Protein 3ATS (pdb70)

Solvent-accessible surface area: 16378 Å² total; per-residue (Å²): 120,16,31,55,3,0,24,150,36,8,67,89,78,35,92,84,71,3,70,10,120,14,64,78,95,40,24,78,62,98,91,47,67,102,37,95,38,35,45,0,5,0,106,29,81,74,136,78,128,84,27,108,95,71,6,20,0,17,37,8,43,37,83,125,65,18,18,27,15,46,100,52,127,7,50,31,7,29,51,0,7,92,24,0,38,129,95,25,126,5,45,25,10,161,20,91,62,38,15,78,88,10,127,56,45,69,27,43,0,1,0,12,40,74,34,123,24,76,57,0,29,59,95,120,16,7,3,40,24,129,22,72,0,16,102,15,79,69,132,72,19,92,61,0,2,46,15,0,0,34,11,0,5,48,1,4,67,14,99,104,6,64,112,50,0,59,64,36,96,138,44,13,0,69,106,20,12,94,73,0,84,47,0,2,63,50,0,33,147,39,5,22,157,0,74,4,0,28,139,1,1,121,40,0,110,84,95,46,22,100,108,6,10,84,108,129,14,8,1,1,1,12,17,0,31,7,14,12,1,30,1,126,105,32,85,17,25,0,1,55,15,3,43,19,19,16,11,0,5,40,3,10,1,0,0,8,2,12,2,6,9,99,0,14,39,55,42,0,43,109,41,125,65,116,13,22,85,118,8,7,103,72,77,34,0,50,60,23,0,46,89,98,32,70,52,143,6,19,84,1,9,11,1,25,0,0,0,0,0,4,20,0,0,38,24,0,14,37,2,8,67,106,50,107,110,64,112,58,156,125,22,162,78,7,30,82,41,6,57,0,14,38,20,0,114,148,11,41,52,78,159,135

Structure (mmCIF, N/CA/C/O backbone):
data_3ATS
#
_entry.id   3ATS
#
_cell.length_a   56.738
_cell.length_b   62.366
_cell.length_c   103.614
_cell.angle_alpha   90.00
_cell.angle_beta   90.00
_cell.angle_gamma   90.00
#
_symmetry.space_group_name_H-M   'P 21 21 21'
#
loop_
_entity.id
_entity.type
_entity.pdbx_description
1 polymer 'Putative uncharacterized protein'
2 non-polymer 'MAGNESIUM ION'
3 non-polymer 'CALCIUM ION'
4 non-polymer GLYCEROL
5 water water
#
loop_
_atom_site.group_PDB
_atom_site.id
_atom_site.type_symbol
_atom_site.label_atom_id
_atom_site.label_alt_id
_atom_site.label_comp_id
_atom_site.label_asym_id
_atom_site.label_entity_id
_atom_site.label_seq_id
_atom_site.pdbx_PDB_ins_code
_atom_site.Cartn_x
_atom_site.Cartn_y
_atom_site.Cartn_z
_atom_site.occupancy
_atom_site.B_iso_or_equiv
_atom_site.auth_seq_id
_atom_site.auth_comp_id
_atom_site.auth_asym_id
_atom_site.auth_atom_id
_atom_site.pdbx_PDB_model_num
ATOM 1 N N . THR A 1 1 ? -12.557 31.504 83.491 1.00 33.42 22 THR A N 1
ATOM 2 C CA . THR A 1 1 ? -12.733 30.025 83.476 1.00 31.65 22 THR A CA 1
ATOM 3 C C . THR A 1 1 ? -11.455 29.164 83.351 1.00 28.89 22 THR A C 1
ATOM 4 O O . THR A 1 1 ? -11.433 28.140 84.014 1.00 28.19 22 THR A O 1
ATOM 8 N N . LEU A 1 2 ? -10.413 29.573 82.583 1.00 25.47 23 LEU A N 1
ATOM 9 C CA . LEU A 1 2 ? -9.097 28.886 82.645 1.00 22.55 23 LEU A CA 1
ATOM 10 C C . LEU A 1 2 ? -8.567 28.798 84.101 1.00 20.90 23 LEU A C 1
ATOM 11 O O . LEU A 1 2 ? -8.172 27.737 84.541 1.00 20.52 23 LEU A O 1
ATOM 16 N N . PRO A 1 3 ? -8.560 29.911 84.848 1.00 20.47 24 PRO A N 1
ATOM 17 C CA . PRO A 1 3 ? -8.044 29.772 86.239 1.00 19.26 24 PRO A CA 1
ATOM 18 C C . PRO A 1 3 ? -8.939 28.816 87.068 1.00 20.46 24 PRO A C 1
ATOM 19 O O . PRO A 1 3 ? -8.409 28.022 87.880 1.00 18.15 24 PRO A O 1
ATOM 23 N N . ALA A 1 4 ? -10.260 28.879 86.844 1.00 19.22 25 ALA A N 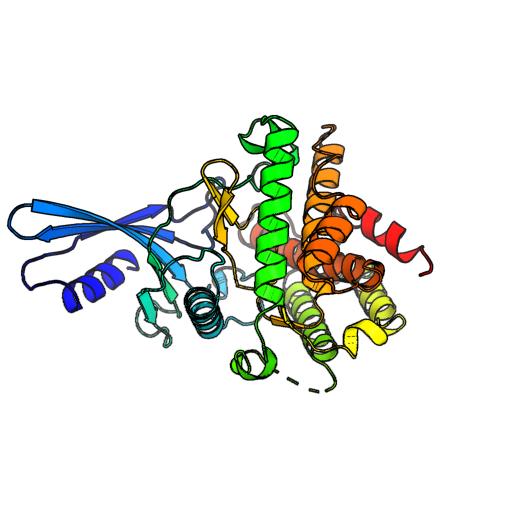1
ATOM 24 C CA . ALA A 1 4 ? -11.214 27.955 87.524 1.00 20.81 25 ALA A CA 1
ATOM 25 C C . ALA A 1 4 ? -10.865 26.489 87.241 1.00 20.78 25 ALA A C 1
ATOM 26 O O . ALA A 1 4 ? -10.716 25.648 88.149 1.00 21.19 25 ALA A O 1
ATOM 28 N N . VAL A 1 5 ? -10.639 26.204 85.959 1.00 21.27 26 VAL A N 1
ATOM 29 C CA . VAL A 1 5 ? -10.332 24.865 85.512 1.00 18.34 26 VAL A CA 1
ATOM 30 C C . VAL A 1 5 ? -8.964 24.412 86.067 1.00 17.73 26 VAL A C 1
ATOM 31 O O . VAL A 1 5 ? -8.840 23.295 86.514 1.00 15.01 26 VAL A O 1
ATOM 35 N N . ILE A 1 6 ? -7.954 25.272 86.133 1.00 15.85 27 ILE A N 1
ATOM 36 C CA . ILE A 1 6 ? -6.672 24.808 86.649 1.00 16.02 27 ILE A CA 1
ATOM 37 C C . ILE A 1 6 ? -6.750 24.603 88.167 1.00 16.26 27 ILE A C 1
ATOM 38 O O . ILE A 1 6 ? -6.107 23.736 88.709 1.00 16.06 27 ILE A O 1
ATOM 43 N N . SER A 1 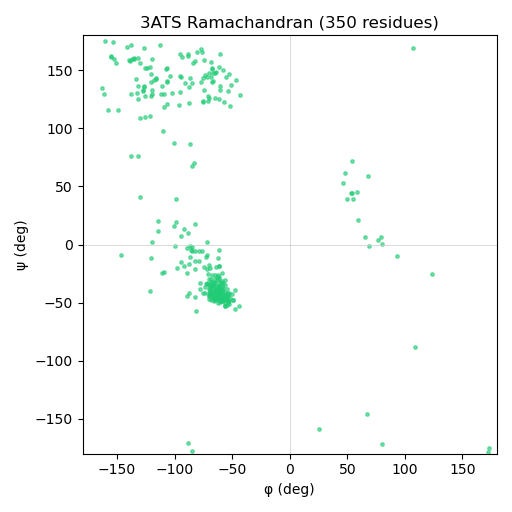7 ? -7.544 25.438 88.837 1.00 15.72 28 SER A N 1
ATOM 44 C CA . SER A 1 7 ? -7.746 25.335 90.274 1.00 16.76 28 SER A CA 1
ATOM 45 C C . SER A 1 7 ? -8.358 23.954 90.574 1.00 17.14 28 SER A C 1
ATOM 46 O O . SER A 1 7 ? -7.946 23.299 91.514 1.00 17.65 28 SER A O 1
ATOM 49 N N . ARG A 1 8 ? -9.282 23.508 89.709 1.00 18.17 29 ARG A N 1
ATOM 50 C CA . ARG A 1 8 ? -10.000 22.232 89.941 1.00 19.97 29 ARG A CA 1
ATOM 51 C C . ARG A 1 8 ? -9.029 21.116 89.749 1.00 19.23 29 ARG A C 1
ATOM 52 O O . ARG A 1 8 ? -8.961 20.201 90.580 1.00 21.09 29 ARG A O 1
ATOM 60 N N . TRP A 1 9 ? -8.201 21.207 88.700 1.00 18.49 30 TRP A N 1
ATOM 61 C CA . TRP A 1 9 ? -7.250 20.140 88.433 1.00 17.17 30 TRP A CA 1
ATOM 62 C C . TRP A 1 9 ? -6.239 20.080 89.594 1.00 16.46 30 TRP A C 1
ATOM 63 O O . TRP A 1 9 ? -5.888 18.969 90.099 1.00 17.06 30 TRP A O 1
ATOM 74 N N . LEU A 1 10 ? -5.766 21.254 90.040 1.00 15.47 31 LEU A N 1
ATOM 75 C CA . LEU A 1 10 ? -4.942 21.314 91.248 1.00 16.16 31 LEU A CA 1
ATOM 76 C C . LEU A 1 10 ? -5.665 20.639 92.471 1.00 16.07 31 LEU A C 1
ATOM 77 O O . LEU A 1 10 ? -5.033 19.914 93.220 1.00 16.15 31 LEU A O 1
ATOM 82 N N . SER A 1 11 ? -6.958 20.905 92.658 1.00 17.18 32 SER A N 1
ATOM 83 C CA . SER A 1 11 ? -7.701 20.295 93.780 1.00 18.99 32 SER A CA 1
ATOM 84 C C . SER A 1 11 ? -7.617 18.753 93.671 1.00 19.94 32 SER A C 1
ATOM 85 O O . SER A 1 11 ? -7.539 18.087 94.683 1.00 20.87 32 SER A O 1
ATOM 88 N N . SER A 1 12 ? -7.571 18.212 92.452 1.00 20.18 33 SER A N 1
ATOM 89 C CA . SER A 1 12 ? -7.472 16.739 92.254 1.00 20.35 33 SER A CA 1
ATOM 90 C C . SER A 1 12 ? -6.046 16.153 92.449 1.00 20.68 33 SER A C 1
ATOM 91 O O . SER A 1 12 ? -5.868 14.916 92.569 1.00 21.84 33 SER A O 1
ATOM 94 N N . VAL A 1 13 ? -5.022 17.004 92.485 1.00 18.76 34 VAL A N 1
ATOM 95 C CA . VAL A 1 13 ? -3.656 16.494 92.649 1.00 20.76 34 VAL A CA 1
ATOM 96 C C . VAL A 1 13 ? -2.970 16.806 93.965 1.00 19.75 34 VAL A C 1
ATOM 97 O O . VAL A 1 13 ? -2.007 16.117 94.356 1.00 20.77 34 VAL A O 1
ATOM 101 N N . LEU A 1 14 ? -3.396 17.877 94.632 1.00 19.80 35 LEU A N 1
ATOM 102 C CA . LEU A 1 14 ? -2.744 18.293 95.852 1.00 18.67 35 LEU A CA 1
ATOM 103 C C . LEU A 1 14 ? -3.541 17.680 96.989 1.00 20.36 35 LEU A C 1
ATOM 104 O O . LEU A 1 14 ? -4.702 17.323 96.808 1.00 21.10 35 LEU A O 1
ATOM 109 N N . PRO A 1 15 ? -2.962 17.641 98.166 1.00 21.62 36 PRO A N 1
ATOM 110 C CA . PRO A 1 15 ? -3.628 17.174 99.391 1.00 22.26 36 PRO A CA 1
ATOM 111 C C . PRO A 1 15 ? -4.949 17.852 99.670 1.00 23.52 36 PRO A C 1
ATOM 112 O O . PRO A 1 15 ? -5.112 19.065 99.360 1.00 24.25 36 PRO A O 1
ATOM 116 N N . GLY A 1 16 ? -5.889 17.105 100.261 1.00 23.21 37 GLY A N 1
ATOM 117 C CA . GLY A 1 16 ? -7.190 17.688 100.599 1.00 24.56 37 GLY A CA 1
ATOM 118 C C . GLY A 1 16 ? -6.928 18.839 101.567 1.00 25.92 37 GLY A C 1
ATOM 119 O O . GLY A 1 16 ? -6.091 18.717 102.469 1.00 27.25 37 GLY A O 1
ATOM 120 N N . GLY A 1 17 ? -7.583 19.970 101.374 1.00 26.28 38 GLY A N 1
ATOM 121 C CA . GLY A 1 17 ? -7.300 21.095 102.294 1.00 26.06 38 GLY A CA 1
ATOM 122 C C . GLY A 1 17 ? -6.235 22.055 101.807 1.00 26.08 38 GLY A C 1
ATOM 123 O O . GLY A 1 17 ? -6.045 23.118 102.404 1.00 26.46 38 GLY A O 1
ATOM 124 N N . ALA A 1 18 ? -5.536 21.698 100.729 1.00 23.26 39 ALA A N 1
ATOM 125 C CA . ALA A 1 18 ? -4.592 22.657 100.105 1.00 22.19 39 ALA A CA 1
ATOM 126 C C . ALA A 1 18 ? -5.302 23.947 99.625 1.00 21.70 39 ALA A C 1
ATOM 127 O O . ALA A 1 18 ? -4.728 25.062 99.708 1.00 20.03 39 ALA A O 1
ATOM 129 N N . ALA A 1 19 ? -6.557 23.789 99.189 1.00 20.88 40 ALA A N 1
ATOM 130 C CA . ALA A 1 19 ? -7.444 24.889 98.751 1.00 21.19 40 ALA A CA 1
ATOM 131 C C . ALA A 1 19 ? -6.763 25.853 97.771 1.00 20.09 40 ALA A C 1
ATOM 132 O O . ALA A 1 19 ? -6.616 27.051 98.054 1.00 19.50 40 ALA A O 1
ATOM 134 N N . PRO A 1 20 ? -6.349 25.337 96.614 1.00 19.21 41 PRO A N 1
ATOM 135 C CA . PRO A 1 20 ? -5.572 26.176 95.686 1.00 18.93 41 PRO A CA 1
ATOM 136 C C . PRO A 1 20 ? -6.376 27.379 95.150 1.00 19.36 41 PRO A C 1
ATOM 137 O O . PRO A 1 20 ? -7.601 27.297 95.011 1.00 22.21 41 PRO A O 1
ATOM 141 N N . GLU A 1 21 ? -5.703 28.487 94.875 1.00 17.86 42 GLU A N 1
ATOM 142 C CA . GLU A 1 21 ? -6.360 29.639 94.247 1.00 19.29 42 GLU A CA 1
ATOM 143 C C . GLU A 1 21 ? -5.534 30.015 93.038 1.00 18.30 42 GLU A C 1
ATOM 144 O O . GLU A 1 21 ? -4.330 30.105 93.139 1.00 18.34 42 GLU A O 1
ATOM 150 N N . VAL A 1 22 ? -6.171 30.234 91.886 1.00 15.98 43 VAL A N 1
ATOM 151 C CA . VAL A 1 22 ? -5.410 30.455 90.694 1.00 16.63 43 VAL A CA 1
ATOM 152 C C . VAL A 1 22 ? -5.893 31.743 90.092 1.00 15.82 43 VAL A C 1
ATOM 153 O O . VAL A 1 22 ? -7.147 32.011 90.013 1.00 16.35 43 VAL A O 1
ATOM 157 N N . THR A 1 23 ? -4.910 32.521 89.686 1.00 15.74 44 THR A N 1
ATOM 158 C CA . THR A 1 23 ? -5.156 33.809 89.023 1.00 17.50 44 THR A CA 1
ATOM 159 C C . THR A 1 23 ? -4.312 33.962 87.735 1.00 18.84 44 THR A C 1
ATOM 160 O O . THR A 1 23 ? -3.237 33.346 87.582 1.00 18.20 44 THR A O 1
ATOM 164 N N . VAL A 1 24 ? -4.731 34.877 86.859 1.00 19.74 45 VAL A N 1
ATOM 165 C CA . VAL A 1 24 ? -3.958 35.156 85.628 1.00 20.94 45 VAL A CA 1
ATOM 166 C C . VAL A 1 24 ? -2.903 36.199 85.882 1.00 22.27 45 VAL A C 1
ATOM 167 O O . VAL A 1 24 ? -3.226 37.308 86.337 1.00 23.89 45 VAL A O 1
ATOM 171 N N . GLU A 1 25 ? -1.649 35.846 85.628 1.00 22.47 46 GLU A N 1
ATOM 172 C CA . GLU A 1 25 ? -0.519 36.785 85.755 1.00 25.33 46 GLU A CA 1
ATOM 173 C C . GLU A 1 25 ? -0.360 37.526 84.418 1.00 25.17 46 GLU A C 1
ATOM 174 O O . GLU A 1 25 ? -0.135 38.745 84.379 1.00 25.71 46 GLU A O 1
ATOM 180 N N . SER A 1 26 ? -0.495 36.800 83.308 1.00 24.59 47 SER A N 1
ATOM 181 C CA . SER A 1 26 ? -0.369 37.452 81.997 1.00 25.05 47 SER A CA 1
ATOM 182 C C . SER A 1 26 ? -1.061 36.670 80.884 1.00 24.71 47 SER A C 1
ATOM 183 O O . SER A 1 26 ? -0.602 35.559 80.519 1.00 22.21 47 SER A O 1
ATOM 186 N N . GLY A 1 27 ? -2.095 37.294 80.303 1.00 22.18 48 GLY A N 1
ATOM 187 C CA . GLY A 1 27 ? -2.881 36.664 79.249 1.00 23.28 48 GLY A CA 1
ATOM 188 C C . GLY A 1 27 ? -2.863 37.416 77.907 1.00 24.08 48 GLY A C 1
ATOM 189 O O . GLY A 1 27 ? -3.525 36.983 76.954 1.00 23.76 48 GLY A O 1
ATOM 190 N N . VAL A 1 28 ? -2.112 38.524 77.834 1.00 25.55 49 VAL A N 1
ATOM 191 C CA . VAL A 1 28 ? -1.986 39.305 76.581 1.00 24.57 49 VAL A CA 1
ATOM 192 C C . VAL A 1 28 ? -0.549 39.710 76.372 1.00 24.31 49 VAL A C 1
ATOM 193 O O . VAL A 1 28 ? 0.266 39.750 77.332 1.00 23.92 49 VAL A O 1
ATOM 197 N N . ASP A 1 29 ? -0.224 40.039 75.115 1.00 23.04 50 ASP A N 1
ATOM 198 C CA . ASP A 1 29 ? 1.114 40.524 74.801 1.00 22.53 50 ASP A CA 1
ATOM 199 C C . ASP A 1 29 ? 1.132 42.052 75.074 1.00 22.65 50 ASP A C 1
ATOM 200 O O . ASP A 1 29 ? 0.096 42.614 75.496 1.00 21.63 50 ASP A O 1
ATOM 205 N N . SER A 1 30 ? 2.260 42.705 74.805 1.00 20.43 51 SER A N 1
ATOM 206 C CA . SER A 1 30 ? 2.436 44.125 75.175 1.00 22.63 51 SER A CA 1
ATOM 207 C C . SER A 1 30 ? 1.614 45.056 74.315 1.00 22.39 51 SER A C 1
ATOM 208 O O . SER A 1 30 ? 1.634 46.293 74.508 1.00 20.34 51 SER A O 1
ATOM 211 N N . THR A 1 31 ? 0.838 44.492 73.402 1.00 22.24 52 THR A N 1
ATOM 212 C CA . THR A 1 31 ? -0.028 45.331 72.585 1.00 22.96 52 THR A CA 1
ATOM 213 C C . THR A 1 31 ? -1.472 45.018 72.915 1.00 23.46 52 THR A C 1
ATOM 214 O O . THR A 1 31 ? -2.412 45.466 72.225 1.00 24.47 52 THR A O 1
ATOM 218 N N . GLY A 1 32 ? -1.690 44.260 73.997 1.00 22.56 53 GLY A N 1
ATOM 219 C CA . GLY A 1 32 ? -3.063 43.973 74.453 1.00 23.61 53 GLY A CA 1
ATOM 220 C C . GLY A 1 32 ? -3.807 42.892 73.687 1.00 24.40 53 GLY A C 1
ATOM 221 O O . GLY A 1 32 ? -5.025 42.674 73.881 1.00 24.94 53 GLY A O 1
ATOM 222 N N . MET A 1 33 ? -3.112 42.227 72.770 1.00 24.08 54 MET A N 1
ATOM 223 C CA . MET A 1 33 ? -3.739 41.110 72.022 1.00 25.19 54 MET A CA 1
ATOM 224 C C . MET A 1 33 ? -3.557 39.804 72.842 1.00 25.24 54 MET A C 1
ATOM 225 O O . MET A 1 33 ? -2.517 39.597 73.480 1.00 22.12 54 MET A O 1
ATOM 230 N N . SER A 1 34 ? -4.563 38.938 72.825 1.00 26.86 55 SER A N 1
ATOM 231 C CA . SER A 1 34 ? -4.436 37.567 73.422 1.00 28.98 55 SER A CA 1
ATOM 232 C C . SER A 1 34 ? -3.109 36.921 73.054 1.00 29.41 55 SER A C 1
ATOM 233 O O . SER A 1 34 ? -2.780 36.898 71.859 1.00 30.36 55 SER A O 1
ATOM 236 N N . SER A 1 35 ? -2.341 36.413 74.041 1.00 30.23 56 SER A N 1
ATOM 237 C CA . SER A 1 35 ? -1.027 35.766 73.764 1.00 29.88 56 SER A CA 1
ATOM 238 C C . SER A 1 35 ? -1.094 34.256 73.472 1.00 29.50 56 SER A C 1
ATOM 239 O O . SER A 1 35 ? -2.103 33.603 73.739 1.00 27.95 56 SER A O 1
ATOM 242 N N . GLU A 1 36 ? -0.012 33.731 72.896 1.00 28.37 57 GLU A N 1
ATOM 243 C CA . GLU A 1 36 ? 0.068 32.294 72.569 1.00 29.15 57 GLU A CA 1
ATOM 244 C C . GLU A 1 36 ? -0.132 31.442 73.857 1.00 27.43 57 GLU A C 1
ATOM 245 O O . GLU A 1 36 ? -0.957 30.494 73.919 1.00 29.26 57 GLU A O 1
ATOM 251 N N . THR A 1 37 ? 0.580 31.841 74.906 1.00 25.26 58 THR A N 1
ATOM 252 C CA . THR A 1 37 ? 0.468 31.176 76.181 1.00 21.47 58 THR A CA 1
ATOM 253 C C . THR A 1 37 ? -0.016 32.161 77.268 1.00 20.69 58 THR A C 1
ATOM 254 O O . THR A 1 37 ? 0.109 33.403 77.082 1.00 18.10 58 THR A O 1
ATOM 258 N N . ILE A 1 38 ? -0.559 31.609 78.361 1.00 15.33 59 ILE A N 1
ATOM 259 C CA . ILE A 1 38 ? -1.084 32.398 79.462 1.00 16.33 59 ILE A CA 1
ATOM 260 C C . ILE A 1 38 ? -0.278 31.995 80.691 1.00 15.47 59 ILE A C 1
ATOM 261 O O . ILE A 1 38 ? -0.131 30.786 80.959 1.00 14.57 59 ILE A O 1
ATOM 266 N N . ILE A 1 39 ? 0.248 32.973 81.421 1.00 14.04 60 ILE A N 1
ATOM 267 C CA . ILE A 1 39 ? 0.990 32.655 82.666 1.00 15.07 60 ILE A CA 1
ATOM 268 C C . ILE A 1 39 ? -0.007 32.786 83.828 1.00 15.22 60 ILE A C 1
ATOM 269 O O . ILE A 1 39 ? -0.792 33.768 83.901 1.00 13.63 60 ILE A O 1
ATOM 274 N N . LEU A 1 40 ? -0.038 31.768 84.694 1.00 13.11 61 LEU A N 1
ATOM 275 C CA . LEU A 1 40 ? -0.999 31.784 85.805 1.00 15.06 61 LEU A CA 1
ATOM 276 C C . LEU A 1 40 ? -0.186 31.600 87.076 1.00 14.76 61 LEU A C 1
ATOM 277 O O . LEU A 1 40 ? 0.853 31.008 87.055 1.00 15.12 61 LEU A O 1
ATOM 282 N N . THR A 1 41 ? -0.716 32.148 88.155 1.00 16.08 62 THR A N 1
ATOM 283 C CA . THR A 1 41 ? -0.138 31.908 89.479 1.00 16.63 62 THR A CA 1
ATOM 284 C C . THR A 1 41 ? -1.091 31.087 90.282 1.00 15.23 62 THR A C 1
ATOM 285 O O . THR A 1 41 ? -2.253 31.427 90.373 1.00 16.74 62 THR A O 1
ATOM 289 N N . ALA A 1 42 ? -0.564 30.008 90.866 1.00 15.01 63 ALA A N 1
ATOM 290 C CA . ALA A 1 42 ? -1.282 29.088 91.761 1.00 15.57 63 ALA A CA 1
ATOM 291 C C . ALA A 1 42 ? -0.783 29.252 93.179 1.00 14.17 63 ALA A C 1
ATOM 292 O O . ALA A 1 42 ? 0.443 29.218 93.409 1.00 15.85 63 ALA A O 1
ATOM 294 N N . ARG A 1 43 ? -1.702 29.423 94.120 1.00 14.20 64 ARG A N 1
ATOM 295 C CA . ARG A 1 43 ? -1.322 29.538 95.526 1.00 16.45 64 ARG A CA 1
ATOM 296 C C . ARG A 1 43 ? -2.115 28.523 96.329 1.00 14.80 64 ARG A C 1
ATOM 297 O O . ARG A 1 43 ? -3.330 28.449 96.179 1.00 15.87 64 ARG A O 1
ATOM 305 N N . TRP A 1 44 ? -1.461 27.831 97.253 1.00 16.04 65 TRP A N 1
ATOM 306 C CA . TRP A 1 44 ? -2.205 26.910 98.143 1.00 15.09 65 TRP A CA 1
ATOM 307 C C . TRP A 1 44 ? -1.456 26.752 99.460 1.00 15.54 65 TRP A C 1
ATOM 308 O O . TRP A 1 44 ? -0.336 27.289 99.635 1.00 15.12 65 TRP A O 1
ATOM 319 N N . GLN A 1 45 ? -2.082 26.045 100.406 1.00 15.93 66 GLN A N 1
ATOM 320 C CA . GLN A 1 45 ? -1.473 25.792 101.721 1.00 17.46 66 GLN A CA 1
ATOM 321 C C . GLN A 1 45 ? -0.939 24.378 101.860 1.00 19.05 66 GLN A C 1
ATOM 322 O O . GLN A 1 45 ? -1.527 23.399 101.348 1.00 17.71 66 GLN A O 1
ATOM 328 N N . GLN A 1 46 ? 0.171 24.260 102.579 1.00 18.24 67 GLN A N 1
ATOM 329 C CA . GLN A 1 46 ? 0.767 22.969 102.829 1.00 20.88 67 GLN A CA 1
ATOM 330 C C . GLN A 1 46 ? 1.459 23.044 104.179 1.00 21.76 67 GLN A C 1
ATOM 331 O O . GLN A 1 46 ? 2.378 23.844 104.354 1.00 21.90 67 GLN A O 1
ATOM 337 N N . ASP A 1 47 ? 0.976 22.254 105.147 1.00 22.49 68 ASP A N 1
ATOM 338 C CA . ASP A 1 47 ? 1.575 22.232 106.481 1.00 23.32 68 ASP A CA 1
ATOM 339 C C . ASP A 1 47 ? 1.676 23.635 107.095 1.00 22.52 68 ASP A C 1
ATOM 340 O O . ASP A 1 47 ? 2.757 24.002 107.587 1.00 23.66 68 ASP A O 1
ATOM 345 N N . GLY A 1 48 ? 0.598 24.413 106.971 1.00 21.10 69 GLY A N 1
ATOM 346 C CA . GLY A 1 48 ? 0.467 25.737 107.557 1.00 19.34 69 GLY A CA 1
ATOM 347 C C . GLY A 1 48 ? 1.147 26.844 106.788 1.00 17.80 69 GLY A C 1
ATOM 348 O O . GLY A 1 48 ? 1.098 27.972 107.182 1.00 16.85 69 GLY A O 1
ATOM 349 N N . ARG A 1 49 ? 1.772 26.511 105.662 1.00 17.17 70 ARG A N 1
ATOM 350 C CA . ARG A 1 49 ? 2.563 27.522 104.927 1.00 15.96 70 ARG A CA 1
ATOM 351 C C . ARG A 1 49 ? 2.022 27.721 103.499 1.00 16.98 70 ARG A C 1
ATOM 352 O O . ARG A 1 49 ? 1.500 26.781 102.875 1.00 15.60 70 ARG A O 1
ATOM 360 N N . SER A 1 50 ? 2.127 28.948 103.018 1.00 17.20 71 SER A N 1
ATOM 361 C CA . SER A 1 50 ? 1.783 29.253 101.624 1.00 18.49 71 SER A CA 1
ATOM 362 C C . SER A 1 50 ? 2.805 28.781 100.625 1.00 16.85 71 SER A C 1
ATOM 363 O O . SER A 1 50 ? 3.986 29.054 100.763 1.00 16.68 71 SER A O 1
ATOM 366 N N . ILE A 1 51 ? 2.317 28.129 99.572 1.00 16.21 72 ILE A N 1
ATOM 367 C CA . ILE A 1 51 ? 3.168 27.714 98.444 1.00 15.53 72 ILE A CA 1
ATOM 368 C C . ILE A 1 51 ? 2.647 28.483 97.238 1.00 16.13 72 ILE A C 1
ATOM 369 O O . ILE A 1 51 ? 1.403 28.652 97.069 1.00 15.99 72 ILE A O 1
ATOM 374 N N . GLN A 1 52 ? 3.570 28.921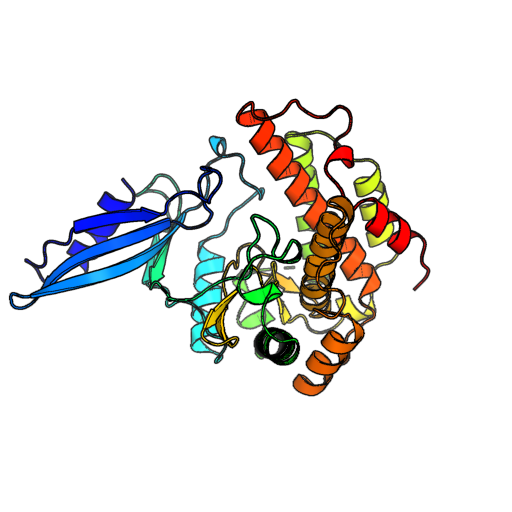 96.372 1.00 14.72 73 GLN A N 1
ATOM 375 C CA . GLN A 1 52 ? 3.097 29.665 95.208 1.00 15.84 73 GLN A CA 1
ATOM 376 C C . GLN A 1 52 ? 3.868 29.194 93.999 1.00 15.52 73 GLN A C 1
ATOM 377 O O . GLN A 1 52 ? 5.086 29.171 94.049 1.00 14.55 73 GLN A O 1
ATOM 383 N N . GLN A 1 53 ? 3.167 28.840 92.909 1.00 14.42 74 GLN A N 1
ATOM 384 C CA . GLN A 1 53 ? 3.890 28.319 91.717 1.00 14.49 74 GLN A CA 1
ATOM 385 C C . GLN A 1 53 ? 3.350 29.013 90.480 1.00 14.37 74 GLN A C 1
ATOM 386 O O . GLN A 1 53 ? 2.156 29.249 90.444 1.00 16.50 74 GLN A O 1
ATOM 392 N N . LYS A 1 54 ? 4.198 29.343 89.500 1.00 13.15 75 LYS A N 1
ATOM 393 C CA . LYS A 1 54 ? 3.644 29.832 88.257 1.00 14.87 75 LYS A CA 1
ATOM 394 C C . LYS A 1 54 ? 3.516 28.653 87.283 1.00 14.94 75 LYS A C 1
ATOM 395 O O . LYS A 1 54 ? 4.336 27.738 87.283 1.00 14.97 75 LYS A O 1
ATOM 401 N N . LEU A 1 55 ? 2.472 28.696 86.489 1.00 13.58 76 LEU A N 1
ATOM 402 C CA . LEU A 1 55 ? 2.199 27.703 85.484 1.00 15.24 76 LEU A CA 1
ATOM 403 C C . LEU A 1 55 ? 1.914 28.404 84.154 1.00 14.99 76 LEU A C 1
ATOM 404 O O . LEU A 1 55 ? 1.500 29.557 84.114 1.00 14.70 76 LEU A O 1
ATOM 409 N N . VAL A 1 56 ? 2.128 27.678 83.047 1.00 13.13 77 VAL A N 1
ATOM 410 C CA . VAL A 1 56 ? 1.884 28.320 81.739 1.00 14.10 77 VAL A CA 1
ATOM 411 C C . VAL A 1 56 ? 0.923 27.437 80.989 1.00 13.35 77 VAL A C 1
ATOM 412 O O . VAL A 1 56 ? 1.169 26.213 80.877 1.00 13.74 77 VAL A O 1
ATOM 416 N N . ALA A 1 57 ? -0.178 28.019 80.479 1.00 12.84 78 ALA A N 1
ATOM 417 C CA . ALA A 1 57 ? -1.107 27.219 79.695 1.00 13.58 78 ALA A CA 1
ATOM 418 C C . ALA A 1 57 ? -0.965 27.588 78.231 1.00 13.97 78 ALA A C 1
ATOM 419 O O . ALA A 1 57 ? -0.837 28.779 77.940 1.00 14.57 78 ALA A O 1
ATOM 421 N N . ARG A 1 58 ? -1.012 26.586 77.356 1.00 12.54 79 ARG A N 1
ATOM 422 C CA . ARG A 1 58 ? -1.183 26.846 75.926 1.00 14.57 79 ARG A CA 1
ATOM 423 C C . ARG A 1 58 ? -2.587 26.384 75.529 1.00 14.57 79 ARG A C 1
ATOM 424 O O . ARG A 1 58 ? -2.974 25.196 75.711 1.00 14.85 79 ARG A O 1
ATOM 432 N N . VAL A 1 59 ? -3.395 27.326 75.055 1.00 15.36 80 VAL A N 1
ATOM 433 C CA . VAL A 1 59 ? -4.760 26.994 74.689 1.00 17.24 80 VAL A CA 1
ATOM 434 C C . VAL A 1 59 ? -4.937 27.082 73.183 1.00 17.97 80 VAL A C 1
ATOM 435 O O . VAL A 1 59 ? -4.505 28.071 72.573 1.00 19.55 80 VAL A O 1
ATOM 439 N N . ALA A 1 60 ? -5.609 26.105 72.596 1.00 20.64 81 ALA A N 1
ATOM 440 C CA . ALA A 1 60 ? -5.892 26.170 71.150 1.00 22.39 81 ALA A CA 1
ATOM 441 C C . ALA A 1 60 ? -6.873 27.297 70.799 1.00 24.08 81 ALA A C 1
ATOM 442 O O . ALA A 1 60 ? -7.848 27.547 71.521 1.00 23.54 81 ALA A O 1
ATOM 444 N N . PRO A 1 61 ? -6.626 28.010 69.689 1.00 25.41 82 PRO A N 1
ATOM 445 C CA . PRO A 1 61 ? -7.508 29.150 69.473 1.00 28.42 82 PRO A CA 1
ATOM 446 C C . PRO A 1 61 ? -8.827 28.717 68.826 1.00 31.11 82 PRO A C 1
ATOM 447 O O . PRO A 1 61 ? -8.904 27.639 68.206 1.00 32.34 82 PRO A O 1
ATOM 451 N N . ALA A 1 62 ? -9.864 29.536 68.988 1.00 34.99 83 ALA A N 1
ATOM 452 C CA . ALA A 1 62 ? -11.128 29.298 68.285 1.00 38.26 83 ALA A CA 1
ATOM 453 C C . ALA A 1 62 ? -11.140 30.099 66.962 1.00 39.69 83 ALA A C 1
ATOM 454 O O . ALA A 1 62 ? -10.374 31.040 66.788 1.00 40.18 83 ALA A O 1
ATOM 456 N N . ALA A 1 63 ? -12.006 29.712 66.034 1.00 42.14 84 ALA A N 1
ATOM 457 C CA . ALA A 1 63 ? -12.232 30.485 64.798 1.00 42.65 84 ALA A CA 1
ATOM 458 C C . ALA A 1 63 ? -12.358 32.002 65.011 1.00 43.34 84 ALA A C 1
ATOM 459 O O . ALA A 1 63 ? -11.668 32.787 64.348 1.00 43.91 84 ALA A O 1
ATOM 461 N N . GLU A 1 64 ? -13.235 32.438 65.911 1.00 43.56 85 GLU A N 1
ATOM 462 C CA . GLU A 1 64 ? -13.432 33.889 66.090 1.00 44.06 85 GLU A CA 1
ATOM 463 C C . GLU A 1 64 ? -12.168 34.635 66.553 1.00 43.47 85 GLU A C 1
ATOM 464 O O . GLU A 1 64 ? -12.156 35.882 66.641 1.00 44.53 85 GLU A O 1
ATOM 470 N N . ASP A 1 65 ? -11.107 33.868 66.825 1.00 41.20 86 ASP A N 1
ATOM 471 C CA . ASP A 1 65 ? -9.800 34.381 67.247 1.00 39.78 86 ASP A CA 1
ATOM 472 C C . ASP A 1 65 ? -8.883 34.758 66.052 1.00 36.84 86 ASP A C 1
ATOM 473 O O . ASP A 1 65 ? -7.829 35.394 66.242 1.00 37.23 86 ASP A O 1
ATOM 478 N N . VAL A 1 66 ? -9.309 34.365 64.843 1.00 33.97 87 VAL A N 1
ATOM 479 C CA . VAL A 1 66 ? -8.504 34.416 63.602 1.00 30.73 87 VAL A CA 1
ATOM 480 C C . VAL A 1 66 ? -7.156 33.681 63.804 1.00 27.85 87 VAL A C 1
ATOM 481 O O . VAL A 1 66 ? -6.117 34.313 63.917 1.00 27.88 87 VAL A O 1
ATOM 485 N N . PRO A 1 67 ? -7.199 32.340 63.886 1.00 25.81 88 PRO A N 1
ATOM 486 C CA . PRO A 1 67 ? -6.043 31.532 64.202 1.00 24.11 88 PRO A CA 1
ATOM 487 C C . PRO A 1 67 ? -5.006 31.657 63.084 1.00 21.72 88 PRO A C 1
ATOM 488 O O . PRO A 1 67 ? -5.380 31.808 61.921 1.00 21.61 88 PRO A O 1
ATOM 492 N N . VAL A 1 68 ? -3.726 31.585 63.432 1.00 19.62 89 VAL A N 1
ATOM 493 C CA . VAL A 1 68 ? -2.717 31.558 62.400 1.00 19.62 89 VAL A CA 1
ATOM 494 C C . VAL A 1 68 ? -2.831 30.336 61.463 1.00 19.95 89 VAL A C 1
ATOM 495 O O . VAL A 1 68 ? -2.693 30.477 60.219 1.00 19.21 89 VAL A O 1
ATOM 499 N N . PHE A 1 69 ? -3.036 29.146 62.037 1.00 18.67 90 PHE A N 1
ATOM 500 C CA . PHE A 1 69 ? -2.942 27.900 61.289 1.00 20.32 90 PHE A CA 1
ATOM 501 C C . PHE A 1 69 ? -4.321 27.271 61.028 1.00 21.49 90 PHE A C 1
ATOM 502 O O . PHE A 1 69 ? -5.291 27.499 61.801 1.00 21.54 90 PHE A O 1
ATOM 510 N N . PRO A 1 70 ? -4.439 26.505 59.929 1.00 22.85 91 PRO A N 1
ATOM 511 C CA . PRO A 1 70 ? -5.732 25.876 59.580 1.00 23.67 91 PRO A CA 1
ATOM 512 C C . PRO A 1 70 ? -6.165 24.763 60.549 1.00 24.26 91 PRO A C 1
ATOM 513 O O . PRO A 1 70 ? -7.364 24.504 60.682 1.00 24.66 91 PRO A O 1
ATOM 517 N N . THR A 1 71 ? -5.201 24.077 61.158 1.00 25.25 92 THR A N 1
ATOM 518 C CA . THR A 1 71 ? -5.479 23.032 62.178 1.00 25.05 92 THR A CA 1
ATOM 519 C C . THR A 1 71 ? -4.492 23.110 63.348 1.00 24.05 92 THR A C 1
ATOM 520 O O . THR A 1 71 ? -3.386 23.660 63.215 1.00 23.99 92 THR A O 1
ATOM 524 N N . TYR A 1 72 ? -4.892 22.561 64.513 1.00 23.66 93 TYR A N 1
ATOM 525 C CA . TYR A 1 72 ? -4.046 22.542 65.712 1.00 22.27 93 TYR A CA 1
ATOM 526 C C . TYR A 1 72 ? -4.030 21.145 66.302 1.00 22.04 93 TYR A C 1
ATOM 527 O O . TYR A 1 72 ? -5.069 20.470 66.372 1.00 24.30 93 TYR A O 1
ATOM 536 N N . ARG A 1 73 ? -2.843 20.727 66.676 1.00 20.59 94 ARG A N 1
ATOM 537 C CA . ARG A 1 73 ? -2.599 19.454 67.354 1.00 19.98 94 ARG A CA 1
ATOM 538 C C . ARG A 1 73 ? -1.713 19.739 68.559 1.00 18.46 94 ARG A C 1
ATOM 539 O O . ARG A 1 73 ? -0.504 19.443 68.572 1.00 16.00 94 ARG A O 1
ATOM 547 N N . LEU A 1 74 ? -2.358 20.307 69.593 1.00 17.98 95 LEU A N 1
ATOM 548 C CA . LEU A 1 74 ? -1.702 20.586 70.841 1.00 17.79 95 LEU A CA 1
ATOM 549 C C . LEU A 1 74 ? -1.217 19.291 71.484 1.00 17.00 95 LEU A C 1
ATOM 550 O O . LEU A 1 74 ? -0.223 19.304 72.126 1.00 17.10 95 LEU A O 1
ATOM 555 N N . ASP A 1 75 ? -1.857 18.170 71.187 1.00 16.49 96 ASP A N 1
ATOM 556 C CA . ASP A 1 75 ? -1.322 16.881 71.652 1.00 17.47 96 ASP A CA 1
ATOM 557 C C . ASP A 1 75 ? 0.054 16.490 71.070 1.00 17.72 96 ASP A C 1
ATOM 558 O O . ASP A 1 75 ? 0.911 15.916 71.770 1.00 18.12 96 ASP A O 1
ATOM 563 N N . HIS A 1 76 ? 0.318 16.892 69.811 1.00 16.92 97 HIS A N 1
ATOM 564 C CA . HIS A 1 76 ? 1.622 16.660 69.243 1.00 17.11 97 HIS A CA 1
ATOM 565 C C . HIS A 1 76 ? 2.623 17.591 69.843 1.00 16.78 97 HIS A C 1
ATOM 566 O O . HIS A 1 76 ? 3.773 17.226 70.049 1.00 15.22 97 HIS A O 1
ATOM 573 N N . GLN A 1 77 ? 2.210 18.826 70.128 1.00 16.40 98 GLN A N 1
ATOM 574 C CA . GLN A 1 77 ? 3.187 19.750 70.766 1.00 15.80 98 GLN A CA 1
ATOM 575 C C . GLN A 1 77 ? 3.675 19.246 72.132 1.00 15.74 98 GLN A C 1
ATOM 576 O O . GLN A 1 77 ? 4.867 19.197 72.436 1.00 15.95 98 GLN A O 1
ATOM 582 N N . PHE A 1 78 ? 2.718 18.834 72.951 1.00 16.15 99 PHE A N 1
ATOM 583 C CA . PHE A 1 78 ? 2.916 18.312 74.278 1.00 16.31 99 PHE A CA 1
ATOM 584 C C . PHE A 1 78 ? 3.810 17.094 74.258 1.00 15.52 99 PHE A C 1
ATOM 585 O O . PHE A 1 78 ? 4.729 17.022 75.016 1.00 16.54 99 PHE A O 1
ATOM 593 N N . GLU A 1 79 ? 3.564 16.182 73.347 1.00 17.49 100 GLU A N 1
ATOM 594 C CA . GLU A 1 79 ? 4.396 14.980 73.276 1.00 18.55 100 GLU A CA 1
ATOM 595 C C . GLU A 1 79 ? 5.812 15.259 72.802 1.00 16.87 100 GLU A C 1
ATOM 596 O O . GLU A 1 79 ? 6.730 14.684 73.313 1.00 16.59 100 GLU A O 1
ATOM 602 N N . VAL A 1 80 ? 6.012 16.161 71.836 1.00 17.08 101 VAL A N 1
ATOM 603 C CA . VAL A 1 80 ? 7.379 16.492 71.461 1.00 15.66 101 VAL A CA 1
ATOM 604 C C . VAL A 1 80 ? 8.101 17.137 72.621 1.00 14.52 101 VAL A C 1
ATOM 605 O O . VAL A 1 80 ? 9.275 16.837 72.890 1.00 13.56 101 VAL A O 1
ATOM 609 N N . ILE A 1 81 ? 7.459 18.079 73.307 1.00 13.09 102 ILE A N 1
ATOM 610 C CA . ILE A 1 81 ? 8.172 18.786 74.409 1.00 13.99 102 ILE A CA 1
ATOM 611 C C . ILE A 1 81 ? 8.556 17.725 75.481 1.00 14.15 102 ILE A C 1
ATOM 612 O O . ILE A 1 81 ? 9.699 17.701 75.970 1.00 15.85 102 ILE A O 1
ATOM 617 N N . ARG A 1 82 ? 7.614 16.853 75.769 1.00 15.80 103 ARG A N 1
ATOM 618 C CA . ARG A 1 82 ? 7.914 15.755 76.726 1.00 17.81 103 ARG A CA 1
ATOM 619 C C . ARG A 1 82 ? 9.104 14.933 76.276 1.00 17.40 103 ARG A C 1
ATOM 620 O O . ARG A 1 82 ? 10.073 14.804 77.022 1.00 19.80 103 ARG A O 1
ATOM 628 N N . LEU A 1 83 ? 9.078 14.436 75.030 1.00 17.17 104 LEU A N 1
ATOM 629 C CA . LEU A 1 83 ? 10.163 13.584 74.511 1.00 16.55 104 LEU A CA 1
ATOM 630 C C . LEU A 1 83 ? 11.452 14.283 74.430 1.00 17.91 104 LEU A C 1
ATOM 631 O O . LEU A 1 83 ? 12.507 13.675 74.746 1.00 18.28 104 LEU A O 1
ATOM 636 N N . VAL A 1 84 ? 11.441 15.572 73.999 1.00 16.36 105 VAL A N 1
ATOM 637 C CA . VAL A 1 84 ? 12.727 16.305 73.988 1.00 19.31 105 VAL A CA 1
ATOM 638 C C . VAL A 1 84 ? 13.360 16.395 75.383 1.00 19.52 105 VAL A C 1
ATOM 639 O O . VAL A 1 84 ? 14.587 16.308 75.543 1.00 19.30 105 VAL A O 1
ATOM 643 N N . GLY A 1 85 ? 12.507 16.615 76.384 1.00 21.00 106 GLY A N 1
ATOM 644 C CA . GLY A 1 85 ? 12.905 16.636 77.790 1.00 23.89 106 GLY A CA 1
ATOM 645 C C . GLY A 1 85 ? 13.519 15.310 78.217 1.00 24.74 106 GLY A C 1
ATOM 646 O O . GLY A 1 85 ? 14.572 15.297 78.827 1.00 24.73 106 GLY A O 1
ATOM 647 N N . GLU A 1 86 ? 12.869 14.218 77.837 1.00 26.85 107 GLU A N 1
ATOM 648 C CA . GLU A 1 86 ? 13.323 12.846 78.174 1.00 27.99 107 GLU A CA 1
ATOM 649 C C . GLU A 1 86 ? 14.625 12.460 77.483 1.00 28.85 107 GLU A C 1
ATOM 650 O O . GLU A 1 86 ? 15.535 11.932 78.136 1.00 27.88 107 GLU A O 1
ATOM 656 N N . LEU A 1 87 ? 14.721 12.739 76.171 1.00 26.98 108 LEU A N 1
ATOM 657 C CA . LEU A 1 87 ? 15.776 12.13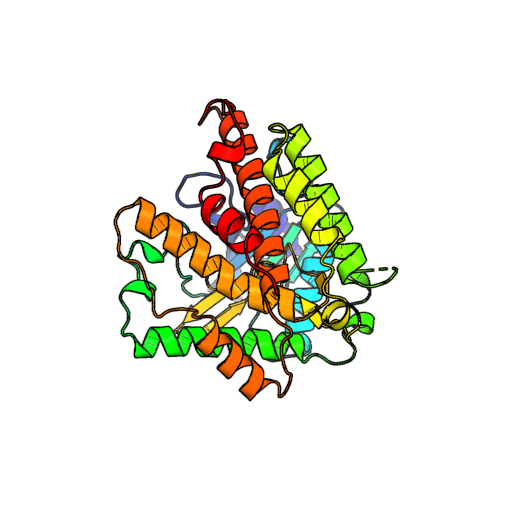8 75.345 1.00 26.79 108 LEU A CA 1
ATOM 658 C C . LEU A 1 87 ? 17.014 12.972 75.191 1.00 25.35 108 LEU A C 1
ATOM 659 O O . LEU A 1 87 ? 18.054 12.481 74.728 1.00 26.02 108 LEU A O 1
ATOM 664 N N . THR A 1 88 ? 16.929 14.257 75.530 1.00 24.57 109 THR A N 1
ATOM 665 C CA . THR A 1 88 ? 18.069 15.159 75.317 1.00 23.38 109 THR A CA 1
ATOM 666 C C . THR A 1 88 ? 18.227 16.060 76.499 1.00 22.96 109 THR A C 1
ATOM 667 O O . THR A 1 88 ? 17.345 16.106 77.362 1.00 22.84 109 THR A O 1
ATOM 671 N N . ASP A 1 89 ? 19.309 16.798 76.505 1.00 23.38 110 ASP A N 1
ATOM 672 C CA . ASP A 1 89 ? 19.540 17.865 77.420 1.00 24.74 110 ASP A CA 1
ATOM 673 C C . ASP A 1 89 ? 19.232 19.272 76.845 1.00 23.15 110 ASP A C 1
ATOM 674 O O . ASP A 1 89 ? 19.679 20.225 77.348 1.00 22.84 110 ASP A O 1
ATOM 679 N N . VAL A 1 90 ? 18.456 19.355 75.792 1.00 21.06 111 VAL A N 1
ATOM 680 C CA . VAL A 1 90 ? 17.888 20.666 75.367 1.00 19.15 111 VAL A CA 1
ATOM 681 C C . VAL A 1 90 ? 16.828 21.045 76.420 1.00 19.36 111 VAL A C 1
ATOM 682 O O . VAL A 1 90 ? 15.892 20.257 76.622 1.00 18.97 111 VAL A O 1
ATOM 686 N N . PRO A 1 91 ? 16.980 22.228 77.047 1.00 20.66 112 PRO A N 1
ATOM 687 C CA . PRO A 1 91 ? 16.061 22.674 78.134 1.00 19.98 112 PRO A CA 1
ATOM 688 C C . PRO A 1 91 ? 14.725 23.014 77.534 1.00 20.32 112 PRO A C 1
ATOM 689 O O . PRO A 1 91 ? 14.653 23.800 76.552 1.00 18.79 112 PRO A O 1
ATOM 693 N N . VAL A 1 92 ? 13.695 22.406 78.113 1.00 18.37 113 VAL A N 1
ATOM 694 C CA . VAL A 1 92 ? 12.294 22.648 77.749 1.00 18.93 113 VAL A CA 1
ATOM 695 C C . VAL A 1 92 ? 11.478 22.691 79.036 1.00 18.72 113 VAL A C 1
ATOM 696 O O . VAL A 1 92 ? 11.920 22.167 80.069 1.00 19.39 113 VAL A O 1
ATOM 700 N N . PRO A 1 93 ? 10.290 23.307 78.995 1.00 18.46 114 PRO A N 1
ATOM 701 C CA . PRO A 1 93 ? 9.446 23.323 80.177 1.00 20.15 114 PRO A CA 1
ATOM 702 C C . PRO A 1 93 ? 8.958 21.929 80.516 1.00 19.27 114 PRO A C 1
ATOM 703 O O . PRO A 1 93 ? 8.717 21.106 79.608 1.00 17.52 114 PRO A O 1
ATOM 707 N N . ARG A 1 94 ? 8.792 21.674 81.806 1.00 18.97 115 ARG A N 1
ATOM 708 C CA . ARG A 1 94 ? 8.207 20.419 82.188 1.00 18.33 115 ARG A CA 1
ATOM 709 C C . ARG A 1 94 ? 6.728 20.446 81.926 1.00 17.60 115 ARG A C 1
ATOM 710 O O . ARG A 1 94 ? 6.034 21.322 82.449 1.00 18.00 115 ARG A O 1
ATOM 718 N N . VAL A 1 95 ? 6.257 19.514 81.124 1.00 16.31 116 VAL A N 1
ATOM 719 C CA . VAL A 1 95 ? 4.819 19.367 80.876 1.00 16.61 116 VAL A CA 1
ATOM 720 C C . VAL A 1 95 ? 4.106 18.799 82.121 1.00 16.46 116 VAL A C 1
ATOM 721 O O . VAL A 1 95 ? 4.654 17.934 82.814 1.00 16.31 116 VAL A O 1
ATOM 725 N N . ARG A 1 96 ? 2.891 19.266 82.345 1.00 16.68 117 ARG A N 1
ATOM 726 C CA . ARG A 1 96 ? 2.077 18.812 83.481 1.00 17.24 117 ARG A CA 1
ATOM 727 C C . ARG A 1 96 ? 0.735 18.196 83.152 1.00 17.39 117 ARG A C 1
ATOM 728 O O . ARG A 1 96 ? 0.335 17.276 83.848 1.00 18.00 117 ARG A O 1
ATOM 736 N N . TRP A 1 97 ? -0.030 18.702 82.195 1.00 15.80 118 TRP A N 1
ATOM 737 C CA . TRP A 1 97 ? -1.338 18.146 81.969 1.00 16.73 118 TRP A CA 1
ATOM 738 C C . TRP A 1 97 ? -1.797 18.580 80.620 1.00 17.58 118 TRP A C 1
ATOM 739 O O . TRP A 1 97 ? -1.588 19.742 80.245 1.00 17.46 118 TRP A O 1
ATOM 750 N N . ILE A 1 98 ? -2.344 17.649 79.854 1.00 16.63 119 ILE A N 1
ATOM 751 C CA . ILE A 1 98 ? -2.988 17.988 78.581 1.00 17.44 119 ILE A CA 1
ATOM 752 C C . ILE A 1 98 ? -4.449 17.570 78.649 1.00 17.69 119 ILE A C 1
ATOM 753 O O . ILE A 1 98 ? -4.734 16.464 79.109 1.00 16.04 119 ILE A O 1
ATOM 758 N N . GLU A 1 99 ? -5.337 18.470 78.232 1.00 17.16 120 GLU A N 1
ATOM 759 C CA . GLU A 1 99 ? -6.796 18.260 78.118 1.00 19.29 120 GLU A CA 1
ATOM 760 C C . GLU A 1 99 ? -7.120 18.227 76.626 1.00 20.17 120 GLU A C 1
ATOM 761 O O . GLU A 1 99 ? -7.202 19.270 75.963 1.00 19.38 120 GLU A O 1
ATOM 767 N N . THR A 1 100 ? -7.225 17.011 76.072 1.00 23.67 121 THR A N 1
ATOM 768 C CA . THR A 1 100 ? -7.276 16.844 74.617 1.00 26.29 121 THR A CA 1
ATOM 769 C C . THR A 1 100 ? -8.628 17.066 74.057 1.00 27.23 121 THR A C 1
ATOM 770 O O . THR A 1 100 ? -8.750 17.320 72.853 1.00 29.16 121 THR A O 1
ATOM 774 N N . THR A 1 101 ? -9.641 16.942 74.908 1.00 28.12 122 THR A N 1
ATOM 775 C CA . THR A 1 101 ? -11.027 16.845 74.422 1.00 28.19 122 THR A CA 1
ATOM 776 C C . THR A 1 101 ? -11.613 18.171 74.016 1.00 28.45 122 THR A C 1
ATOM 777 O O . THR A 1 101 ? -12.405 18.232 73.082 1.00 29.07 122 THR A O 1
ATOM 781 N N . GLY A 1 102 ? -11.212 19.237 74.700 1.00 27.33 123 GLY A N 1
ATOM 782 C CA . GLY A 1 102 ? -11.891 20.521 74.597 1.00 27.94 123 GLY A CA 1
ATOM 783 C C . GLY A 1 102 ? -13.205 20.573 75.372 1.00 27.06 123 GLY A C 1
ATOM 784 O O . GLY A 1 102 ? -13.898 21.587 75.387 1.00 26.88 123 GLY A O 1
ATOM 785 N N . ASP A 1 103 ? -13.532 19.517 76.089 1.00 27.63 124 ASP A N 1
ATOM 786 C CA . ASP A 1 103 ? -14.789 19.494 76.839 1.00 28.58 124 ASP A CA 1
ATOM 787 C C . ASP A 1 103 ? -14.760 20.413 78.068 1.00 28.00 124 ASP A C 1
ATOM 788 O O . ASP A 1 103 ? -15.790 20.811 78.579 1.00 26.88 124 ASP A O 1
ATOM 793 N N . VAL A 1 104 ? -13.566 20.747 78.546 1.00 27.13 125 VAL A N 1
ATOM 794 C CA . VAL A 1 104 ? -13.456 21.513 79.783 1.00 26.88 125 VAL A CA 1
ATOM 795 C C . VAL A 1 104 ? -13.476 23.010 79.541 1.00 28.00 125 VAL A C 1
ATOM 796 O O . VAL A 1 104 ? -14.170 23.735 80.253 1.00 28.30 125 VAL A O 1
ATOM 800 N N . LEU A 1 105 ? -12.732 23.474 78.548 1.00 27.88 126 LEU A N 1
ATOM 801 C CA . LEU A 1 105 ? -12.562 24.905 78.394 1.00 29.04 126 LEU A CA 1
ATOM 802 C C . LEU A 1 105 ? -13.304 25.408 77.191 1.00 29.07 126 LEU A C 1
ATOM 803 O O . LEU A 1 105 ? -13.622 26.609 77.113 1.00 31.38 126 LEU A O 1
ATOM 808 N N . GLY A 1 106 ? -13.558 24.512 76.240 1.00 30.13 127 GLY A N 1
ATOM 809 C CA . GLY A 1 106 ? -14.167 24.860 74.947 1.00 30.26 127 GLY A CA 1
ATOM 810 C C . GLY A 1 106 ? -13.275 24.404 73.816 1.00 29.69 127 GLY A C 1
ATOM 811 O O . GLY A 1 106 ? -13.729 24.132 72.705 1.00 30.52 127 GLY A O 1
ATOM 812 N N . THR A 1 107 ? -11.988 24.294 74.112 1.00 28.77 128 THR A N 1
ATOM 813 C CA . THR A 1 107 ? -10.973 23.953 73.152 1.00 27.52 128 THR A CA 1
ATOM 814 C C . THR A 1 107 ? -9.836 23.227 73.922 1.00 25.82 128 THR A C 1
ATOM 815 O O . THR A 1 107 ? -9.731 23.432 75.138 1.00 24.37 128 THR A O 1
ATOM 819 N N . PRO A 1 108 ? -9.019 22.389 73.242 1.00 24.62 129 PRO A N 1
ATOM 820 C CA . PRO A 1 108 ? -7.905 21.709 73.922 1.00 22.70 129 PRO A CA 1
ATOM 821 C C . PRO A 1 108 ? -6.866 22.701 74.509 1.00 20.06 129 PRO A C 1
ATOM 822 O O . PRO A 1 108 ? -6.763 23.819 74.020 1.00 20.33 129 PRO A O 1
ATOM 826 N N . PHE A 1 109 ? -6.152 22.312 75.573 1.00 18.15 130 PHE A N 1
ATOM 827 C CA . PHE A 1 109 ? -5.087 23.159 76.119 1.00 16.21 130 PHE A CA 1
ATOM 828 C C . PHE A 1 109 ? -4.134 22.232 76.843 1.00 15.82 130 PHE A C 1
ATOM 829 O O . PHE A 1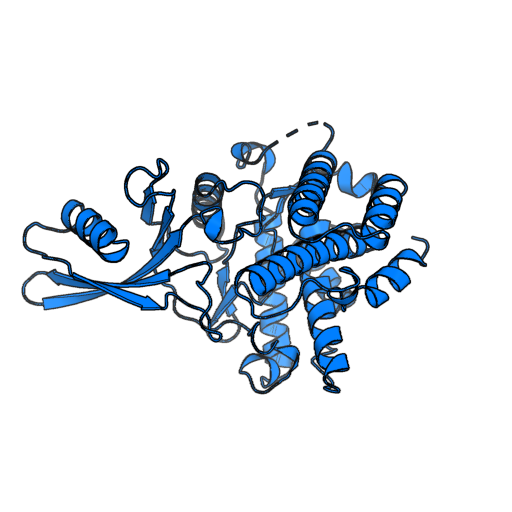 109 ? -4.514 21.072 77.160 1.00 16.18 130 PHE A O 1
ATOM 837 N N . PHE A 1 110 ? -2.902 22.687 77.094 1.00 14.10 131 PHE A N 1
ATOM 838 C CA . PHE A 1 110 ? -2.035 21.976 78.010 1.00 15.41 131 PHE A CA 1
ATOM 839 C C . PHE A 1 110 ? -1.339 22.917 78.951 1.00 14.79 131 PHE A C 1
ATOM 840 O O . PHE A 1 110 ? -1.282 24.124 78.674 1.00 15.56 131 PHE A O 1
ATOM 848 N N . LEU A 1 111 ? -0.865 22.385 80.083 1.00 15.18 132 LEU A N 1
ATOM 849 C CA . LEU A 1 111 ? -0.208 23.155 81.154 1.00 15.93 132 LEU A CA 1
ATOM 850 C C . LEU A 1 111 ? 1.218 22.717 81.286 1.00 15.85 132 LEU A C 1
ATOM 851 O O . LEU A 1 111 ? 1.497 21.510 81.160 1.00 17.09 132 LEU A O 1
ATOM 856 N N . MET A 1 112 ? 2.111 23.663 81.577 1.00 15.53 133 MET A N 1
ATOM 857 C CA . MET A 1 112 ? 3.539 23.439 81.782 1.00 14.82 133 MET A CA 1
ATOM 858 C C . MET A 1 112 ? 4.002 24.213 82.996 1.00 15.82 133 MET A C 1
ATOM 859 O O . MET A 1 112 ? 3.385 25.207 83.351 1.00 15.82 133 MET A O 1
ATOM 864 N N . ASP A 1 113 ? 5.139 23.845 83.569 1.00 16.16 134 ASP A N 1
ATOM 865 C CA . ASP A 1 113 ? 5.760 24.603 84.637 1.00 17.40 134 ASP A CA 1
ATOM 866 C C . ASP A 1 113 ? 6.383 25.880 84.069 1.00 17.62 134 ASP A C 1
ATOM 867 O O . ASP A 1 113 ? 6.850 25.940 82.920 1.00 16.45 134 ASP A O 1
ATOM 872 N N . TYR A 1 114 ? 6.350 26.935 84.866 1.00 17.83 135 TYR A N 1
ATOM 873 C CA . TYR A 1 114 ? 6.990 28.230 84.446 1.00 18.25 135 TYR A CA 1
ATOM 874 C C . TYR A 1 114 ? 8.484 28.098 84.571 1.00 17.88 135 TYR A C 1
ATOM 875 O O . TYR A 1 114 ? 8.936 27.359 85.465 1.00 16.89 135 TYR A O 1
ATOM 884 N N . VAL A 1 115 ? 9.229 28.721 83.629 1.00 17.03 136 VAL A N 1
ATOM 885 C CA . VAL A 1 115 ? 10.687 28.802 83.631 1.00 17.18 136 VAL A CA 1
ATOM 886 C C . VAL A 1 115 ? 11.030 30.280 83.655 1.00 17.41 136 VAL A C 1
ATOM 887 O O . VAL A 1 115 ? 10.497 31.064 82.843 1.00 17.19 136 VAL A O 1
ATOM 891 N N . GLU A 1 116 ? 11.874 30.721 84.595 1.00 17.57 137 GLU A N 1
ATOM 892 C CA . GLU A 1 116 ? 12.198 32.161 84.582 1.00 19.80 137 GLU A CA 1
ATOM 893 C C . GLU A 1 116 ? 13.340 32.474 83.611 1.00 20.00 137 GLU A C 1
ATOM 894 O O . GLU A 1 116 ? 14.307 31.752 83.516 1.00 21.22 137 GLU A O 1
ATOM 900 N N . GLY A 1 117 ? 13.201 33.573 82.893 1.00 18.88 138 GLY A N 1
ATOM 901 C CA . GLY A 1 117 ? 14.244 33.935 81.930 1.00 19.24 138 GLY A CA 1
ATOM 902 C C . GLY A 1 117 ? 13.819 35.091 81.093 1.00 18.98 138 GLY A C 1
ATOM 903 O O . GLY A 1 117 ? 12.744 35.710 81.339 1.00 19.77 138 GLY A O 1
ATOM 904 N N . VAL A 1 118 ? 14.689 35.480 80.156 1.00 19.94 139 VAL A N 1
ATOM 905 C CA . VAL A 1 118 ? 14.367 36.603 79.288 1.00 20.91 139 VAL A CA 1
ATOM 906 C C . VAL A 1 118 ? 14.460 36.133 77.820 1.00 21.10 139 VAL A C 1
ATOM 907 O O . VAL A 1 118 ? 15.234 35.233 77.502 1.00 19.32 139 VAL A O 1
ATOM 911 N N . VAL A 1 119 ? 13.685 36.774 76.960 1.00 21.51 140 VAL A N 1
ATOM 912 C CA . VAL A 1 119 ? 13.677 36.440 75.546 1.00 21.70 140 VAL A CA 1
ATOM 913 C C . VAL A 1 119 ? 14.142 37.669 74.743 1.00 19.55 140 VAL A C 1
ATOM 914 O O . VAL A 1 119 ? 13.801 38.784 75.114 1.00 20.28 140 VAL A O 1
ATOM 918 N N . PRO A 1 120 ? 14.944 37.494 73.650 1.00 19.60 141 PRO A N 1
ATOM 919 C CA . PRO A 1 120 ? 15.162 38.637 72.733 1.00 18.26 141 PRO A CA 1
ATOM 920 C C . PRO A 1 120 ? 13.803 39.089 72.120 1.00 17.41 141 PRO A C 1
ATOM 921 O O . PRO A 1 120 ? 13.051 38.276 71.579 1.00 17.91 141 PRO A O 1
ATOM 925 N N . PRO A 1 121 ? 13.468 40.369 72.262 1.00 15.45 142 PRO A N 1
ATOM 926 C CA . PRO A 1 121 ? 12.073 40.740 71.986 1.00 15.05 142 PRO A CA 1
ATOM 927 C C . PRO A 1 121 ? 11.576 40.706 70.540 1.00 15.31 142 PRO A C 1
ATOM 928 O O . PRO A 1 121 ? 12.316 41.037 69.614 1.00 15.20 142 PRO A O 1
ATOM 932 N N . ASP A 1 122 ? 10.293 40.387 70.346 1.00 16.36 143 ASP A N 1
ATOM 933 C CA . ASP A 1 122 ? 9.647 40.610 69.067 1.00 16.95 143 ASP A CA 1
ATOM 934 C C . ASP A 1 122 ? 9.020 42.014 68.981 1.00 17.38 143 ASP A C 1
ATOM 935 O O . ASP A 1 122 ? 8.831 42.549 67.858 1.00 15.84 143 ASP A O 1
ATOM 940 N N . VAL A 1 123 ? 8.687 42.599 70.148 1.00 17.33 144 VAL A N 1
ATOM 941 C CA . VAL A 1 123 ? 7.989 43.904 70.167 1.00 18.38 144 VAL A CA 1
ATOM 942 C C . VAL A 1 123 ? 8.726 44.865 71.132 1.00 19.07 144 VAL A C 1
ATOM 943 O O . VAL A 1 123 ? 8.752 44.614 72.349 1.00 19.23 144 VAL A O 1
ATOM 947 N N . MET A 1 124 ? 9.426 45.901 70.636 1.00 16.60 145 MET A N 1
ATOM 948 C CA . MET A 1 124 ? 9.818 46.080 69.230 1.00 16.69 145 MET A CA 1
ATOM 949 C C . MET A 1 124 ? 10.864 44.972 68.943 1.00 14.47 145 MET A C 1
ATOM 950 O O . MET A 1 124 ? 11.511 44.433 69.886 1.00 14.01 145 MET A O 1
ATOM 955 N N . PRO A 1 125 ? 11.026 44.613 67.661 1.00 14.30 146 PRO A N 1
ATOM 956 C CA . PRO A 1 125 ? 12.051 43.629 67.266 1.00 14.96 146 PRO A CA 1
ATOM 957 C C . PRO A 1 125 ? 13.394 43.940 67.912 1.00 14.68 146 PRO A C 1
ATOM 958 O O . PRO A 1 125 ? 13.778 45.142 68.046 1.00 16.83 146 PRO A O 1
ATOM 962 N N . TYR A 1 126 ? 14.125 42.917 68.337 1.00 14.34 147 TYR A N 1
ATOM 963 C CA . TYR A 1 126 ? 15.318 43.120 69.128 1.00 13.43 147 TYR A CA 1
ATOM 964 C C . TYR A 1 126 ? 16.391 43.885 68.328 1.00 15.62 147 TYR A C 1
ATOM 965 O O . TYR A 1 126 ? 17.304 44.523 68.936 1.00 15.55 147 TYR A O 1
ATOM 974 N N . THR A 1 127 ? 16.259 43.876 66.997 1.00 14.88 148 THR A N 1
ATOM 975 C CA . THR A 1 127 ? 17.207 44.617 66.128 1.00 15.42 148 THR A CA 1
ATOM 976 C C . THR A 1 127 ? 17.021 46.142 66.203 1.00 17.61 148 THR A C 1
ATOM 977 O O . THR A 1 127 ? 17.849 46.921 65.665 1.00 18.76 148 THR A O 1
ATOM 981 N N . PHE A 1 128 ? 15.933 46.573 66.867 1.00 18.56 149 PHE A N 1
ATOM 982 C CA . PHE A 1 128 ? 15.678 48.014 67.091 1.00 19.93 149 PHE A CA 1
ATOM 983 C C . PHE A 1 128 ? 16.511 48.602 68.235 1.00 21.20 149 PHE A C 1
ATOM 984 O O . PHE A 1 128 ? 16.437 49.834 68.513 1.00 21.52 149 PHE A O 1
ATOM 992 N N . GLY A 1 129 ? 17.252 47.758 68.932 1.00 20.60 150 GLY A N 1
ATOM 993 C CA . GLY A 1 129 ? 18.110 48.213 70.055 1.00 21.86 150 GLY A CA 1
ATOM 994 C C . GLY A 1 129 ? 17.277 48.415 71.334 1.00 22.58 150 GLY A C 1
ATOM 995 O O . GLY A 1 129 ? 16.082 48.052 71.361 1.00 21.37 150 GLY A O 1
ATOM 996 N N . ASP A 1 130 ? 17.890 48.992 72.378 1.00 23.09 151 ASP A N 1
ATOM 997 C CA . ASP A 1 130 ? 17.178 49.217 73.671 1.00 22.25 151 ASP A CA 1
ATOM 998 C C . ASP A 1 130 ? 16.609 47.941 74.345 1.00 22.37 151 ASP A C 1
ATOM 999 O O . ASP A 1 130 ? 15.460 47.885 74.747 1.00 24.26 151 ASP A O 1
ATOM 1004 N N . ASN A 1 131 ? 17.402 46.892 74.399 1.00 21.22 152 ASN A N 1
ATOM 1005 C CA . ASN A 1 131 ? 16.975 45.665 75.019 1.00 21.27 152 ASN A CA 1
ATOM 1006 C C . ASN A 1 131 ? 18.199 44.931 75.451 1.00 20.24 152 ASN A C 1
ATOM 1007 O O . ASN A 1 131 ? 19.303 45.211 74.982 1.00 20.95 152 ASN A O 1
ATOM 1012 N N . TRP A 1 132 ? 18.020 43.979 76.340 1.00 20.64 153 TRP A N 1
ATOM 1013 C CA . TRP A 1 132 ? 19.140 43.309 76.931 1.00 20.74 153 TRP A CA 1
ATOM 1014 C C . TRP A 1 132 ? 20.059 42.609 75.923 1.00 21.28 153 TRP A C 1
ATOM 1015 O O . TRP A 1 132 ? 21.258 42.437 76.169 1.00 20.45 153 TRP A O 1
ATOM 1026 N N . PHE A 1 133 ? 19.482 42.123 74.817 1.00 20.05 154 PHE A N 1
ATOM 1027 C CA . PHE A 1 133 ? 20.303 41.309 73.910 1.00 19.63 154 PHE A CA 1
ATOM 1028 C C . PHE A 1 133 ? 21.126 42.203 72.979 1.00 18.84 154 PHE A C 1
ATOM 1029 O O . PHE A 1 133 ? 22.340 41.986 72.777 1.00 21.73 154 PHE A O 1
ATOM 1037 N N . ALA A 1 134 ? 20.474 43.221 72.430 1.00 19.73 155 ALA A N 1
ATOM 1038 C CA . ALA A 1 134 ? 21.082 44.115 71.453 1.00 20.85 155 ALA A CA 1
ATOM 1039 C C . ALA A 1 134 ? 22.169 44.899 72.152 1.00 23.12 155 ALA A C 1
ATOM 1040 O O . ALA A 1 134 ? 23.212 45.160 71.567 1.00 22.51 155 ALA A O 1
ATOM 1042 N N . ASP A 1 135 ? 21.947 45.218 73.430 1.00 24.42 156 ASP A N 1
ATOM 1043 C CA . ASP A 1 135 ? 22.917 46.039 74.204 1.00 26.72 156 ASP A CA 1
ATOM 1044 C C . ASP A 1 135 ? 24.080 45.317 74.893 1.00 27.44 156 ASP A C 1
ATOM 1045 O O . ASP A 1 135 ? 24.997 45.950 75.438 1.00 28.03 156 ASP A O 1
ATOM 1050 N N . ALA A 1 136 ? 24.082 43.997 74.819 1.00 27.56 157 ALA A N 1
ATOM 1051 C CA . ALA A 1 136 ? 25.088 43.188 75.404 1.00 28.06 157 ALA A CA 1
ATOM 1052 C C . ALA A 1 136 ? 26.372 43.269 74.570 1.00 28.77 157 ALA A C 1
ATOM 1053 O O . ALA A 1 136 ? 26.324 43.586 73.368 1.00 28.35 157 ALA A O 1
ATOM 1055 N N . PRO A 1 137 ? 27.532 42.944 75.184 1.00 29.35 158 PRO A N 1
ATOM 1056 C CA . PRO A 1 137 ? 28.773 42.867 74.389 1.00 29.64 158 PRO A CA 1
ATOM 1057 C C . PRO A 1 137 ? 28.669 41.876 73.249 1.00 29.58 158 PRO A C 1
ATOM 1058 O O . PRO A 1 137 ? 27.908 40.899 73.358 1.00 29.95 158 PRO A O 1
ATOM 1062 N N . ALA A 1 138 ? 29.404 42.135 72.163 1.00 29.46 159 ALA A N 1
ATOM 1063 C CA . ALA A 1 138 ? 29.476 41.234 71.033 1.00 29.47 159 ALA A CA 1
ATOM 1064 C C . ALA A 1 138 ? 29.779 39.807 71.466 1.00 28.97 159 ALA A C 1
ATOM 1065 O O . ALA A 1 138 ? 29.147 38.893 71.001 1.00 29.56 159 ALA A O 1
ATOM 1067 N N . GLU A 1 139 ? 30.706 39.625 72.403 1.00 28.22 160 GLU A N 1
ATOM 1068 C CA . GLU A 1 139 ? 31.076 38.305 72.905 1.00 28.61 160 GLU A CA 1
ATOM 1069 C C . GLU A 1 139 ? 29.903 37.558 73.499 1.00 25.69 160 GLU A C 1
ATOM 1070 O O . GLU A 1 139 ? 29.817 36.350 73.343 1.00 25.74 160 GLU A O 1
ATOM 1076 N N . ARG A 1 140 ? 29.071 38.282 74.255 1.00 24.17 161 ARG A N 1
ATOM 1077 C CA . ARG A 1 140 ? 27.905 37.723 74.925 1.00 22.72 161 ARG A CA 1
ATOM 1078 C C . ARG A 1 140 ? 26.830 37.321 73.887 1.00 21.74 161 ARG A C 1
ATOM 1079 O O . ARG A 1 140 ? 26.239 36.254 73.988 1.00 20.35 161 ARG A O 1
ATOM 1087 N N . GLN A 1 141 ? 26.626 38.173 72.895 1.00 20.46 162 GLN A N 1
ATOM 1088 C CA . GLN A 1 141 ? 25.691 37.902 71.780 1.00 21.13 162 GLN A CA 1
ATOM 1089 C C . GLN A 1 141 ? 26.084 36.630 71.009 1.00 21.46 162 GLN A C 1
ATOM 1090 O O . GLN A 1 141 ? 25.247 35.779 70.674 1.00 19.57 162 GLN A O 1
ATOM 1096 N N . ARG A 1 142 ? 27.373 36.493 70.737 1.00 21.18 163 ARG A N 1
ATOM 1097 C CA . ARG A 1 142 ? 27.889 35.321 70.060 1.00 22.41 163 ARG A CA 1
ATOM 1098 C C . ARG A 1 142 ? 27.857 34.072 70.931 1.00 21.64 163 ARG A C 1
ATOM 1099 O O . ARG A 1 142 ? 27.671 32.985 70.416 1.00 21.26 163 ARG A O 1
ATOM 1107 N N . GLN A 1 143 ? 28.053 34.205 72.244 1.00 20.89 164 GLN A N 1
ATOM 1108 C CA . GLN A 1 143 ? 27.800 33.060 73.144 1.00 19.79 164 GLN A CA 1
ATOM 1109 C C . GLN A 1 143 ? 26.347 32.538 73.063 1.00 18.16 164 GLN A C 1
ATOM 1110 O O . GLN A 1 143 ? 26.102 31.336 72.980 1.00 17.81 164 GLN A O 1
ATOM 1116 N N . LEU A 1 144 ? 25.402 33.472 73.139 1.00 18.61 165 LEU A N 1
ATOM 1117 C CA . LEU A 1 144 ? 23.992 33.132 73.036 1.00 17.75 165 LEU A CA 1
ATOM 1118 C C . LEU A 1 144 ? 23.719 32.458 71.661 1.00 17.51 165 LEU A C 1
ATOM 1119 O O . LEU A 1 144 ? 23.060 31.424 71.600 1.00 16.95 165 LEU A O 1
ATOM 1124 N N . GLN A 1 145 ? 24.230 33.070 70.581 1.00 16.96 166 GLN A N 1
ATOM 1125 C CA . GLN A 1 145 ? 24.023 32.509 69.240 1.00 15.77 166 GLN A CA 1
ATOM 1126 C C . GLN A 1 145 ? 24.484 31.048 69.145 1.00 16.91 166 GLN A C 1
ATOM 1127 O O . GLN A 1 145 ? 23.727 30.160 68.741 1.00 15.94 166 GLN A O 1
ATOM 1133 N N . ASP A 1 146 ? 25.723 30.819 69.568 1.00 16.79 167 ASP A N 1
ATOM 1134 C CA . ASP A 1 146 ? 26.381 29.518 69.522 1.00 19.48 167 ASP A CA 1
ATOM 1135 C C . ASP A 1 146 ? 25.693 28.470 70.386 1.00 17.81 167 ASP A C 1
ATOM 1136 O O . ASP A 1 146 ? 25.556 27.328 69.985 1.00 18.00 167 ASP A O 1
ATOM 1141 N N . ALA A 1 147 ? 25.256 28.868 71.587 1.00 17.36 168 ALA A N 1
ATOM 1142 C CA . ALA A 1 147 ? 24.433 27.993 72.442 1.00 18.37 168 ALA A CA 1
ATOM 1143 C C . ALA A 1 147 ? 23.104 27.652 71.792 1.00 17.36 168 ALA A C 1
ATOM 1144 O O . ALA A 1 147 ? 22.582 26.571 71.973 1.00 18.35 168 ALA A O 1
ATOM 1146 N N . THR A 1 148 ? 22.526 28.600 71.066 1.00 18.23 169 THR A N 1
ATOM 1147 C CA . THR A 1 148 ? 21.244 28.353 70.445 1.00 17.59 169 THR A CA 1
ATOM 1148 C C . THR A 1 148 ? 21.410 27.420 69.239 1.00 17.52 169 THR A C 1
ATOM 1149 O O . THR A 1 148 ? 20.628 26.502 69.047 1.00 16.21 169 THR A O 1
ATOM 1153 N N . VAL A 1 149 ? 22.461 27.643 68.442 1.00 16.18 170 VAL A N 1
ATOM 1154 C CA . VAL A 1 149 ? 22.749 26.692 67.348 1.00 17.47 170 VAL A CA 1
ATOM 1155 C C . VAL A 1 149 ? 23.055 25.280 67.890 1.00 16.42 170 VAL A C 1
ATOM 1156 O O . VAL A 1 149 ? 22.661 24.277 67.314 1.00 18.65 170 VAL A O 1
ATOM 1160 N N . ALA A 1 150 ? 23.721 25.222 69.045 1.00 18.76 171 ALA A N 1
ATOM 1161 C CA . ALA A 1 150 ? 24.079 23.958 69.715 1.00 18.69 171 ALA A CA 1
ATOM 1162 C C . ALA A 1 150 ? 22.812 23.219 70.153 1.00 19.42 171 ALA A C 1
ATOM 1163 O O . ALA A 1 150 ? 22.709 21.998 69.977 1.00 20.10 171 ALA A O 1
ATOM 1165 N N . ALA A 1 151 ? 21.815 23.969 70.659 1.00 19.28 172 ALA A N 1
ATOM 1166 C CA . ALA A 1 151 ? 20.528 23.344 71.013 1.00 17.96 172 ALA A CA 1
ATOM 1167 C C . ALA A 1 151 ? 19.886 22.749 69.778 1.00 16.44 172 ALA A C 1
ATOM 1168 O O . ALA A 1 151 ? 19.342 21.669 69.840 1.00 16.92 172 ALA A O 1
ATOM 1170 N N . LEU A 1 152 ? 19.935 23.459 68.650 1.00 16.57 173 LEU A N 1
ATOM 1171 C CA . LEU A 1 152 ? 19.345 23.003 67.415 1.00 17.66 173 LEU A CA 1
ATOM 1172 C C . LEU A 1 152 ? 20.035 21.695 66.951 1.00 18.14 173 LEU A C 1
ATOM 1173 O O . LEU A 1 152 ? 19.360 20.703 66.555 1.00 18.47 173 LEU A O 1
ATOM 1178 N N . ALA A 1 153 ? 21.356 21.707 67.024 1.00 20.30 174 ALA A N 1
ATOM 1179 C CA . ALA A 1 153 ? 22.203 20.585 66.567 1.00 20.90 174 ALA A CA 1
ATOM 1180 C C . ALA A 1 153 ? 21.856 19.345 67.371 1.00 20.86 174 ALA A C 1
ATOM 1181 O O . ALA A 1 153 ? 21.774 18.243 66.815 1.00 22.05 174 ALA A O 1
ATOM 1183 N N . THR A 1 154 ? 21.616 19.560 68.664 1.00 22.21 175 THR A N 1
ATOM 1184 C CA . THR A 1 154 ? 21.213 18.472 69.589 1.00 20.98 175 THR A CA 1
ATOM 1185 C C . THR A 1 154 ? 19.870 17.896 69.203 1.00 20.79 175 THR A C 1
ATOM 1186 O O . THR A 1 154 ? 19.691 16.665 69.148 1.00 21.44 175 THR A O 1
ATOM 1190 N N . LEU A 1 155 ? 18.901 18.771 68.940 1.00 19.10 176 LEU A N 1
ATOM 1191 C CA . LEU A 1 155 ? 17.586 18.303 68.503 1.00 19.50 176 LEU A CA 1
ATOM 1192 C C . LEU A 1 155 ? 17.695 17.418 67.266 1.00 19.13 176 LEU A C 1
ATOM 1193 O O . LEU A 1 155 ? 17.008 16.418 67.167 1.00 18.87 176 LEU A O 1
ATOM 1198 N N . HIS A 1 156 ? 18.513 17.868 66.311 1.00 18.68 177 HIS A N 1
ATOM 1199 C CA . HIS A 1 156 ? 18.654 17.260 65.019 1.00 19.45 177 HIS A CA 1
ATOM 1200 C C . HIS A 1 156 ? 19.427 15.924 65.127 1.00 21.41 177 HIS A C 1
ATOM 1201 O O . HIS A 1 156 ? 19.475 15.152 64.171 1.00 22.13 177 HIS A O 1
ATOM 1208 N N . SER A 1 157 ? 20.007 15.682 66.291 1.00 23.21 178 SER A N 1
ATOM 1209 C CA . SER A 1 157 ? 20.796 14.450 66.513 1.00 24.74 178 SER A CA 1
ATOM 1210 C C . SER A 1 157 ? 20.063 13.348 67.251 1.00 26.38 178 SER A C 1
ATOM 1211 O O . SER A 1 157 ? 20.611 12.240 67.426 1.00 25.45 178 SER A O 1
ATOM 1214 N N . ILE A 1 158 ? 18.815 13.599 67.639 1.00 26.15 179 ILE A N 1
ATOM 1215 C CA . ILE A 1 158 ? 18.005 12.501 68.133 1.00 28.40 179 ILE A CA 1
ATOM 1216 C C . ILE A 1 158 ? 17.879 11.353 67.096 1.00 30.81 179 ILE A C 1
ATOM 1217 O O . ILE A 1 158 ? 17.348 11.554 65.973 1.00 30.35 179 ILE A O 1
ATOM 1222 N N . PRO A 1 159 ? 18.292 10.135 67.502 1.00 32.98 180 PRO A N 1
ATOM 1223 C CA . PRO A 1 159 ? 18.294 8.970 66.619 1.00 34.34 180 PRO A CA 1
ATOM 1224 C C . PRO A 1 159 ? 16.893 8.480 66.219 1.00 35.32 180 PRO A C 1
ATOM 1225 O O . PRO A 1 159 ? 15.921 8.660 66.960 1.00 35.80 180 PRO A O 1
ATOM 1229 N N . ASN A 1 160 ? 16.803 7.858 65.048 1.00 35.11 181 ASN A N 1
ATOM 1230 C CA . ASN A 1 160 ? 15.537 7.298 64.554 1.00 35.43 181 ASN A CA 1
ATOM 1231 C C . ASN A 1 160 ? 14.371 8.275 64.708 1.00 33.94 181 ASN A C 1
ATOM 1232 O O . ASN A 1 160 ? 13.346 7.913 65.265 1.00 32.27 181 ASN A O 1
ATOM 1237 N N . ALA A 1 161 ? 14.512 9.499 64.203 1.00 32.39 182 ALA A N 1
ATOM 1238 C CA . ALA A 1 161 ? 13.492 10.494 64.494 1.00 30.13 182 ALA A CA 1
ATOM 1239 C C . ALA A 1 161 ? 12.159 10.170 63.875 1.00 29.08 182 ALA A C 1
ATOM 1240 O O . ALA A 1 161 ? 11.141 10.460 64.477 1.00 27.25 182 ALA A O 1
ATOM 1242 N N . GLN A 1 162 ? 12.127 9.559 62.688 1.00 28.13 183 GLN A N 1
ATOM 1243 C CA . GLN A 1 162 ? 10.824 9.247 62.071 1.00 29.69 183 GLN A CA 1
ATOM 1244 C C . GLN A 1 162 ? 10.006 8.229 62.882 1.00 29.10 183 GLN A C 1
ATOM 1245 O O . GLN A 1 162 ? 8.773 8.210 62.811 1.00 31.04 183 GLN A O 1
ATOM 1251 N N . ASN A 1 163 ? 10.691 7.352 63.594 1.00 29.76 184 ASN A N 1
ATOM 1252 C CA . ASN A 1 163 ? 9.990 6.352 64.407 1.00 29.70 184 ASN A CA 1
ATOM 1253 C C . ASN A 1 163 ? 9.575 7.012 65.691 1.00 26.98 184 ASN A C 1
ATOM 1254 O O . ASN A 1 163 ? 8.401 7.013 66.025 1.00 26.91 184 ASN A O 1
ATOM 1259 N N . THR A 1 164 ? 10.560 7.553 66.399 1.00 26.25 185 THR A N 1
ATOM 1260 C CA . THR A 1 164 ? 10.3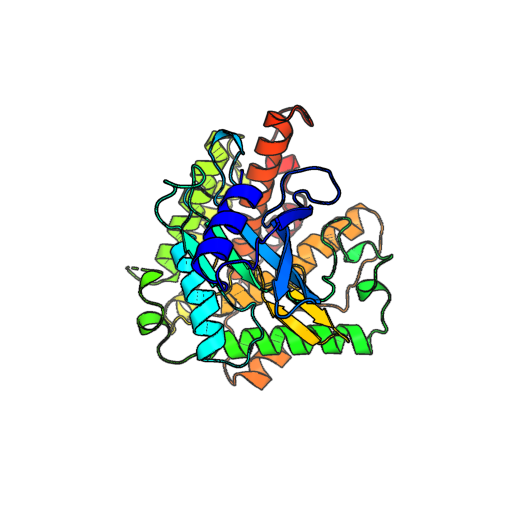39 8.183 67.706 1.00 26.24 185 THR A CA 1
ATOM 1261 C C . THR A 1 164 ? 9.240 9.270 67.607 1.00 25.72 185 THR A C 1
ATOM 1262 O O . THR A 1 164 ? 8.242 9.313 68.380 1.00 24.61 185 THR A O 1
ATOM 1266 N N . PHE A 1 165 ? 9.369 10.127 66.588 1.00 24.32 186 PHE A N 1
ATOM 1267 C CA . PHE A 1 165 ? 8.298 11.091 66.336 1.00 23.17 186 PHE A CA 1
ATOM 1268 C C . PHE A 1 165 ? 7.283 10.758 65.226 1.00 23.59 186 PHE A C 1
ATOM 1269 O O . PHE A 1 165 ? 6.806 11.628 64.552 1.00 22.28 186 PHE A O 1
ATOM 1277 N N . SER A 1 166 ? 6.862 9.488 65.087 1.00 24.13 187 SER A N 1
ATOM 1278 C CA . SER A 1 166 ? 6.015 9.097 63.965 1.00 24.67 187 SER A CA 1
ATOM 1279 C C . SER A 1 166 ? 4.661 9.749 63.965 1.00 23.73 187 SER A C 1
ATOM 1280 O O . SER A 1 166 ? 4.044 9.913 62.914 1.00 23.95 187 SER A O 1
ATOM 1283 N N . PHE A 1 167 ? 4.150 10.147 65.131 1.00 23.91 188 PHE A N 1
ATOM 1284 C CA . PHE A 1 167 ? 2.811 10.743 65.171 1.00 23.89 188 PHE A CA 1
ATOM 1285 C C . PHE A 1 167 ? 2.740 12.034 64.352 1.00 24.36 188 PHE A C 1
ATOM 1286 O O . PHE A 1 167 ? 1.640 12.497 63.938 1.00 25.21 188 PHE A O 1
ATOM 1294 N N . LEU A 1 168 ? 3.911 12.592 64.090 1.00 25.24 189 LEU A N 1
ATOM 1295 C CA . LEU A 1 168 ? 3.977 13.854 63.346 1.00 27.03 189 LEU A CA 1
ATOM 1296 C C . LEU A 1 168 ? 3.620 13.702 61.867 1.00 29.43 189 LEU A C 1
ATOM 1297 O O . LEU A 1 168 ? 3.189 14.670 61.248 1.00 30.95 189 LEU A O 1
ATOM 1302 N N . THR A 1 169 ? 3.796 12.500 61.311 1.00 31.84 190 THR A N 1
ATOM 1303 C CA . THR A 1 169 ? 3.543 12.271 59.877 1.00 34.06 190 THR A CA 1
ATOM 1304 C C . THR A 1 169 ? 2.078 11.905 59.683 1.00 35.53 190 THR A C 1
ATOM 1305 O O . THR A 1 169 ? 1.438 11.425 60.625 1.00 36.53 190 THR A O 1
ATOM 1309 N N . ASP A 1 175 ? 5.576 9.778 49.748 1.00 35.33 196 ASP A N 1
ATOM 1310 C CA . ASP A 1 175 ? 6.752 10.510 49.247 1.00 34.77 196 ASP A CA 1
ATOM 1311 C C . ASP A 1 175 ? 7.615 10.967 50.428 1.00 33.46 196 ASP A C 1
ATOM 1312 O O . ASP A 1 175 ? 7.501 10.391 51.530 1.00 33.85 196 ASP A O 1
ATOM 1317 N N . THR A 1 176 ? 8.460 11.988 50.236 1.00 29.66 197 THR A N 1
ATOM 1318 C CA . THR A 1 176 ? 9.304 12.454 51.346 1.00 26.77 197 THR A CA 1
ATOM 1319 C C . THR A 1 176 ? 8.560 13.397 52.343 1.00 23.61 197 THR A C 1
ATOM 1320 O O . THR A 1 176 ? 7.413 13.859 52.087 1.00 22.96 197 THR A O 1
ATOM 1324 N N . THR A 1 177 ? 9.204 13.582 53.493 1.00 21.19 198 THR A N 1
ATOM 1325 C CA . THR A 1 177 ? 8.737 14.506 54.495 1.00 19.73 198 THR A CA 1
ATOM 1326 C C . THR A 1 177 ? 8.703 15.935 53.965 1.00 19.41 198 THR A C 1
ATOM 1327 O O . THR A 1 177 ? 7.775 16.668 54.298 1.00 17.85 198 THR A O 1
ATOM 1331 N N . LEU A 1 178 ? 9.674 16.312 53.137 1.00 18.82 199 LEU A N 1
ATOM 1332 C CA . LEU A 1 178 ? 9.650 17.699 52.600 1.00 19.03 199 LEU A CA 1
ATOM 1333 C C . LEU A 1 178 ? 8.437 17.861 51.693 1.00 19.84 199 LEU A C 1
ATOM 1334 O O . LEU A 1 178 ? 7.753 18.891 51.713 1.00 17.20 199 LEU A O 1
ATOM 1339 N N . HIS A 1 179 ? 8.155 16.820 50.875 1.00 21.40 200 HIS A N 1
ATOM 1340 C CA . HIS A 1 179 ? 6.991 16.880 50.022 1.00 22.98 200 HIS A CA 1
ATOM 1341 C C . HIS A 1 179 ? 5.758 17.148 50.834 1.00 20.16 200 HIS A C 1
ATOM 1342 O O . HIS A 1 179 ? 4.934 17.942 50.429 1.00 20.57 200 HIS A O 1
ATOM 1349 N N . ARG A 1 180 ? 5.592 16.435 51.951 1.00 19.37 201 ARG A N 1
ATOM 1350 C CA . ARG A 1 180 ? 4.354 16.558 52.743 1.00 18.34 201 ARG A CA 1
ATOM 1351 C C . ARG A 1 180 ? 4.282 17.930 53.444 1.00 15.77 201 ARG A C 1
ATOM 1352 O O . ARG A 1 180 ? 3.211 18.547 53.539 1.00 17.54 201 ARG A O 1
ATOM 1360 N N . HIS A 1 181 ? 5.429 18.377 53.900 1.00 17.62 202 HIS A N 1
ATOM 1361 C CA . HIS A 1 181 ? 5.512 19.717 54.538 1.00 16.35 202 HIS A CA 1
ATOM 1362 C C . HIS A 1 181 ? 5.109 20.806 53.520 1.00 16.08 202 HIS A C 1
ATOM 1363 O O . HIS A 1 181 ? 4.403 21.769 53.869 1.00 14.80 202 HIS A O 1
ATOM 1370 N N . PHE A 1 182 ? 5.602 20.667 52.271 1.00 14.95 203 PHE A N 1
ATOM 1371 C CA . PHE A 1 182 ? 5.323 21.580 51.183 1.00 16.13 203 PHE A CA 1
ATOM 1372 C C . PHE A 1 182 ? 3.824 21.665 50.940 1.00 16.87 203 PHE A C 1
ATOM 1373 O O . PHE A 1 182 ? 3.271 22.732 50.792 1.00 16.79 203 PHE A O 1
ATOM 1381 N N . ASN A 1 183 ? 3.146 20.516 50.930 1.00 17.46 204 ASN A N 1
ATOM 1382 C CA . ASN A 1 183 ? 1.695 20.528 50.763 1.00 18.99 204 ASN A CA 1
ATOM 1383 C C . ASN A 1 183 ? 0.953 21.170 51.909 1.00 18.04 204 ASN A C 1
ATOM 1384 O O . ASN A 1 183 ? -0.116 21.798 51.723 1.00 19.21 204 ASN A O 1
ATOM 1389 N N . TRP A 1 184 ? 1.490 21.015 53.111 1.00 17.42 205 TRP A N 1
ATOM 1390 C CA . TRP A 1 184 ? 0.928 21.706 54.271 1.00 16.63 205 TRP A CA 1
ATOM 1391 C C . TRP A 1 184 ? 1.095 23.247 54.110 1.00 16.20 205 TRP A C 1
ATOM 1392 O O . TRP A 1 184 ? 0.147 23.982 54.329 1.00 15.09 205 TRP A O 1
ATOM 1403 N N . VAL A 1 185 ? 2.264 23.723 53.656 1.00 16.37 206 VAL A N 1
ATOM 1404 C CA . VAL A 1 185 ? 2.43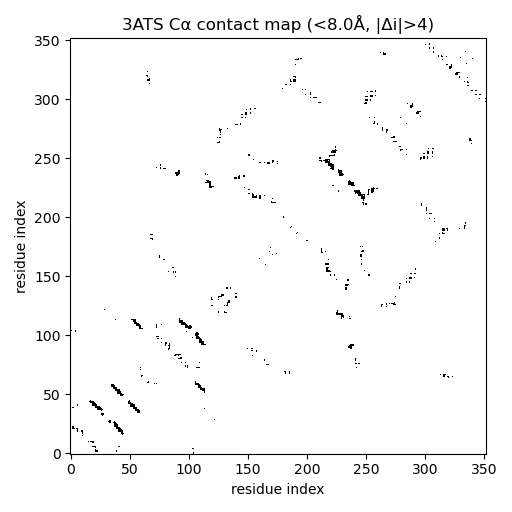8 25.196 53.447 1.00 15.43 206 VAL A CA 1
ATOM 1405 C C . VAL A 1 185 ? 1.476 25.734 52.392 1.00 16.24 206 VAL A C 1
ATOM 1406 O O . VAL A 1 185 ? 0.916 26.845 52.515 1.00 16.14 206 VAL A O 1
ATOM 1410 N N . ARG A 1 186 ? 1.308 24.964 51.307 1.00 18.42 207 ARG A N 1
ATOM 1411 C CA . ARG A 1 186 ? 0.323 25.327 50.334 1.00 19.78 207 ARG A CA 1
ATOM 1412 C C . ARG A 1 186 ? -1.082 25.407 50.953 1.00 18.79 207 ARG A C 1
ATOM 1413 O O . ARG A 1 186 ? -1.832 26.344 50.665 1.00 18.26 207 ARG A O 1
ATOM 1421 N N . SER A 1 187 ? -1.428 24.480 51.854 1.00 19.31 208 SER A N 1
ATOM 1422 C CA . SER A 1 187 ? -2.738 24.554 52.510 1.00 19.56 208 SER A CA 1
ATOM 1423 C C . SER A 1 187 ? -2.851 25.758 53.454 1.00 18.51 208 SER A C 1
ATOM 1424 O O . SER A 1 187 ? -3.912 26.347 53.587 1.00 18.79 208 SER A O 1
ATOM 1427 N N . TRP A 1 188 ? -1.729 26.146 54.069 1.00 16.91 209 TRP A N 1
ATOM 1428 C CA . TRP A 1 188 ? -1.689 27.295 54.944 1.00 15.48 209 TRP A CA 1
ATOM 1429 C C . TRP A 1 188 ? -1.960 28.572 54.142 1.00 15.79 209 TRP A C 1
ATOM 1430 O O . TRP A 1 188 ? -2.843 29.390 54.508 1.00 17.09 209 TRP A O 1
ATOM 1441 N N . TYR A 1 189 ? -1.249 28.719 53.018 1.00 16.05 210 TYR A N 1
ATOM 1442 C CA . TYR A 1 189 ? -1.518 29.821 52.070 1.00 16.50 210 TYR A CA 1
ATOM 1443 C C . TYR A 1 189 ? -3.002 29.858 51.662 1.00 17.07 210 TYR A C 1
ATOM 1444 O O . TYR A 1 189 ? -3.645 30.910 51.751 1.00 17.10 210 TYR A O 1
ATOM 1453 N N . ASP A 1 190 ? -3.528 28.706 51.223 1.00 19.76 211 ASP A N 1
ATOM 1454 C CA . ASP A 1 190 ? -4.950 28.675 50.823 1.00 20.30 211 ASP A CA 1
ATOM 1455 C C . ASP A 1 190 ? -5.898 29.127 51.950 1.00 20.52 211 ASP A C 1
ATOM 1456 O O . ASP A 1 190 ? -6.864 29.871 51.711 1.00 19.64 211 ASP A O 1
ATOM 1461 N N . PHE A 1 191 ? -5.648 28.627 53.161 1.00 19.63 212 PHE A N 1
ATOM 1462 C CA . PHE A 1 191 ? -6.354 29.067 54.338 1.00 20.15 212 PHE A CA 1
ATOM 1463 C C . PHE A 1 191 ? -6.244 30.603 54.493 1.00 18.82 212 PHE A C 1
ATOM 1464 O O . PHE A 1 191 ? -7.220 31.284 54.768 1.00 20.52 212 PHE A O 1
ATOM 1472 N N . ALA A 1 192 ? -5.038 31.149 54.362 1.00 18.61 213 ALA A N 1
ATOM 1473 C CA . ALA A 1 192 ? -4.837 32.600 54.574 1.00 18.58 213 ALA A CA 1
ATOM 1474 C C . ALA A 1 192 ? -5.547 33.444 53.494 1.00 19.15 213 ALA A C 1
ATOM 1475 O O . ALA A 1 192 ? -6.050 34.542 53.778 1.00 21.43 213 ALA A O 1
ATOM 1477 N N . VAL A 1 193 ? -5.531 32.950 52.266 1.00 20.93 214 VAL A N 1
ATOM 1478 C CA . VAL A 1 193 ? -6.201 33.609 51.135 1.00 22.42 214 VAL A CA 1
ATOM 1479 C C . VAL A 1 193 ? -7.651 33.886 51.508 1.00 24.27 214 VAL A C 1
ATOM 1480 O O . VAL A 1 193 ? -8.130 34.989 51.320 1.00 23.86 214 VAL A O 1
ATOM 1484 N N . GLU A 1 194 ? -8.281 32.933 52.162 1.00 27.40 215 GLU A N 1
ATOM 1485 C CA . GLU A 1 194 ? -9.656 33.055 52.521 1.00 30.36 215 GLU A CA 1
ATOM 1486 C C . GLU A 1 194 ? -9.882 34.277 53.392 1.00 30.32 215 GLU A C 1
ATOM 1487 O O . GLU A 1 194 ? -10.909 34.838 53.345 1.00 31.49 215 GLU A O 1
ATOM 1493 N N . GLY A 1 195 ? -8.940 34.641 54.248 1.00 29.36 216 GLY A N 1
ATOM 1494 C CA . GLY A 1 195 ? -9.114 35.827 55.051 1.00 28.26 216 GLY A CA 1
ATOM 1495 C C . GLY A 1 195 ? -8.674 37.167 54.514 1.00 27.30 216 GLY A C 1
ATOM 1496 O O . GLY A 1 195 ? -8.969 38.153 55.088 1.00 27.57 216 GLY A O 1
ATOM 1497 N N . ILE A 1 196 ? -7.855 37.170 53.488 1.00 26.70 217 ILE A N 1
ATOM 1498 C CA . ILE A 1 196 ? -7.304 38.415 53.043 1.00 26.79 217 ILE A CA 1
ATOM 1499 C C . ILE A 1 196 ? -7.036 38.603 51.540 1.00 27.68 217 ILE A C 1
ATOM 1500 O O . ILE A 1 196 ? -6.751 39.688 51.119 1.00 28.06 217 ILE A O 1
ATOM 1505 N N . GLY A 1 197 ? -7.147 37.553 50.766 1.00 27.43 218 GLY A N 1
ATOM 1506 C CA . GLY A 1 197 ? -6.874 37.669 49.359 1.00 28.34 218 GLY A CA 1
ATOM 1507 C C . GLY A 1 197 ? -5.581 37.036 48.911 1.00 27.89 218 GLY A C 1
ATOM 1508 O O . GLY A 1 197 ? -4.778 36.671 49.702 1.00 26.72 218 GLY A O 1
ATOM 1509 N N . ARG A 1 198 ? -5.439 36.934 47.594 1.00 27.54 219 ARG A N 1
ATOM 1510 C CA . ARG A 1 198 ? -4.318 36.237 46.981 1.00 26.72 219 ARG A CA 1
ATOM 1511 C C . ARG A 1 198 ? -3.089 37.088 46.847 1.00 25.39 219 ARG A C 1
ATOM 1512 O O . ARG A 1 198 ? -3.187 38.320 46.824 1.00 25.59 219 ARG A O 1
ATOM 1520 N N . SER A 1 199 ? -1.930 36.415 46.768 1.00 23.33 220 SER A N 1
ATOM 1521 C CA . SER A 1 199 ? -0.666 37.084 46.487 1.00 21.88 220 SER A CA 1
ATOM 1522 C C . SER A 1 199 ? -0.058 36.495 45.222 1.00 21.59 220 SER A C 1
ATOM 1523 O O . SER A 1 199 ? 0.379 35.337 45.248 1.00 20.13 220 SER A O 1
ATOM 1526 N N . PRO A 1 200 ? -0.020 37.279 44.117 1.00 20.49 221 PRO A N 1
ATOM 1527 C CA . PRO A 1 200 ? 0.594 36.725 42.897 1.00 20.90 221 PRO A CA 1
ATOM 1528 C C . PRO A 1 200 ? 2.055 36.339 43.127 1.00 19.57 221 PRO A C 1
ATOM 1529 O O . PRO A 1 200 ? 2.502 35.316 42.612 1.00 19.10 221 PRO A O 1
ATOM 1533 N N . LEU A 1 201 ? 2.756 37.149 43.924 1.00 19.14 222 LEU A N 1
ATOM 1534 C CA . LEU A 1 201 ? 4.119 36.830 44.297 1.00 17.67 222 LEU A CA 1
ATOM 1535 C C . LEU A 1 201 ? 4.246 35.428 44.911 1.00 17.40 222 LEU A C 1
ATOM 1536 O O . LEU A 1 201 ? 5.161 34.660 44.587 1.00 16.95 222 LEU A O 1
ATOM 1541 N N . LEU A 1 202 ? 3.380 35.126 45.872 1.00 15.59 223 LEU A N 1
ATOM 1542 C CA . LEU A 1 202 ? 3.561 33.831 46.574 1.00 16.35 223 LEU A CA 1
ATOM 1543 C C . LEU A 1 202 ? 3.173 32.680 45.633 1.00 16.23 223 LEU A C 1
ATOM 1544 O O . LEU A 1 202 ? 3.786 31.602 45.634 1.00 16.36 223 LEU A O 1
ATOM 1549 N N . GLU A 1 203 ? 2.187 32.948 44.772 1.00 17.17 224 GLU A N 1
ATOM 1550 C CA . GLU A 1 203 ? 1.800 31.912 43.804 1.00 17.69 224 GLU A CA 1
ATOM 1551 C C . GLU A 1 203 ? 2.913 31.605 42.818 1.00 19.46 224 GLU A C 1
ATOM 1552 O O . GLU A 1 203 ? 3.200 30.436 42.567 1.00 19.81 224 GLU A O 1
ATOM 1558 N N . ARG A 1 204 ? 3.615 32.626 42.328 1.00 20.56 225 ARG A N 1
ATOM 1559 C CA . ARG A 1 204 ? 4.799 32.393 41.480 1.00 20.41 225 ARG A CA 1
ATOM 1560 C C . ARG A 1 204 ? 5.936 31.737 42.249 1.00 19.85 225 ARG A C 1
ATOM 1561 O O . ARG A 1 204 ? 6.682 30.933 41.695 1.00 18.40 225 ARG A O 1
ATOM 1569 N N . THR A 1 205 ? 6.043 32.043 43.545 1.00 16.81 226 THR A N 1
ATOM 1570 C CA . THR A 1 205 ? 7.067 31.438 44.365 1.00 16.32 226 THR A CA 1
ATOM 1571 C C . THR A 1 205 ? 6.858 29.921 44.611 1.00 14.95 226 THR A C 1
ATOM 1572 O O . THR A 1 205 ? 7.802 29.152 44.585 1.00 14.60 226 THR A O 1
ATOM 1576 N N . PHE A 1 206 ? 5.615 29.531 44.868 1.00 15.02 227 PHE A N 1
ATOM 1577 C CA . PHE A 1 206 ? 5.295 28.103 45.001 1.00 15.92 227 PHE A CA 1
ATOM 1578 C C . PHE A 1 206 ? 5.710 27.397 43.695 1.00 16.31 227 PHE A C 1
ATOM 1579 O O . PHE A 1 206 ? 6.242 26.302 43.757 1.00 18.09 227 PHE A O 1
ATOM 1587 N N . GLU A 1 207 ? 5.518 28.044 42.543 1.00 18.88 228 GLU A N 1
ATOM 1588 C CA . GLU A 1 207 ? 5.889 27.388 41.250 1.00 19.86 228 GLU A CA 1
ATOM 1589 C C . GLU A 1 207 ? 7.366 27.310 41.157 1.00 18.55 228 GLU A C 1
ATOM 1590 O O . GLU A 1 207 ? 7.905 26.258 40.815 1.00 16.78 228 GLU A O 1
ATOM 1596 N N . TRP A 1 208 ? 8.037 28.380 41.562 1.00 16.23 229 TRP A N 1
ATOM 1597 C CA . TRP A 1 208 ? 9.497 28.304 41.639 1.00 15.86 229 TRP A CA 1
ATOM 1598 C C . TRP A 1 208 ? 10.031 27.186 42.556 1.00 15.54 229 TRP A C 1
ATOM 1599 O O . TRP A 1 208 ? 10.972 26.473 42.198 1.00 15.58 229 TRP A O 1
ATOM 1610 N N . LEU A 1 209 ? 9.488 27.097 43.782 1.00 15.02 230 LEU A N 1
ATOM 1611 C CA . LEU A 1 209 ? 9.870 26.100 44.746 1.00 15.33 230 LEU A CA 1
ATOM 1612 C C . LEU A 1 209 ? 9.705 24.680 44.168 1.00 15.71 230 LEU A C 1
ATOM 1613 O O . LEU A 1 209 ? 10.593 23.869 44.350 1.00 16.27 230 LEU A O 1
ATOM 1618 N N . GLN A 1 210 ? 8.609 24.448 43.448 1.00 17.88 231 GLN A N 1
ATOM 1619 C CA . GLN A 1 210 ? 8.315 23.114 42.864 1.00 21.66 231 GLN A CA 1
ATOM 1620 C C . GLN A 1 210 ? 9.359 22.780 41.784 1.00 22.33 231 GLN A C 1
ATOM 1621 O O . GLN A 1 210 ? 9.890 21.681 41.729 1.00 22.04 231 GLN A O 1
ATOM 1627 N N . SER A 1 211 ? 9.684 23.775 40.971 1.00 21.73 232 SER A N 1
ATOM 1628 C CA . SER A 1 211 ? 10.564 23.548 39.835 1.00 21.15 232 SER A CA 1
ATOM 1629 C C . SER A 1 211 ? 12.051 23.652 40.140 1.00 20.78 232 SER A C 1
ATOM 1630 O O . SER A 1 211 ? 12.892 23.400 39.257 1.00 20.69 232 SER A O 1
ATOM 1633 N N . HIS A 1 212 ? 12.407 23.970 41.397 1.00 18.24 233 HIS A N 1
ATOM 1634 C CA . HIS A 1 212 ? 13.803 23.986 41.815 1.00 18.64 233 HIS A CA 1
ATOM 1635 C C . HIS A 1 212 ? 13.899 23.174 43.092 1.00 18.89 233 HIS A C 1
ATOM 1636 O O . HIS A 1 212 ? 14.636 23.537 43.961 1.00 18.26 233 HIS A O 1
ATOM 1643 N N . TRP A 1 213 ? 13.185 22.038 43.140 1.00 19.80 234 TRP A N 1
ATOM 1644 C CA . TRP A 1 213 ? 13.212 21.146 44.341 1.00 19.89 234 TRP A CA 1
ATOM 1645 C C . TRP A 1 213 ? 14.630 20.787 44.787 1.00 20.66 234 TRP A C 1
ATOM 1646 O O . TRP A 1 213 ? 15.465 20.424 43.944 1.00 19.76 234 TRP A O 1
ATOM 1657 N N . PRO A 1 214 ? 14.904 20.804 46.113 1.00 19.79 235 PRO A N 1
ATOM 1658 C CA . PRO A 1 214 ? 16.212 20.495 46.678 1.00 19.50 235 PRO A CA 1
ATOM 1659 C C . PRO A 1 214 ? 16.344 18.966 46.803 1.00 21.42 235 PRO A C 1
ATOM 1660 O O . PRO A 1 214 ? 16.346 18.437 47.906 1.00 20.31 235 PRO A O 1
ATOM 1664 N N . ASP A 1 215 ? 16.468 18.278 45.652 1.00 22.00 236 ASP A N 1
ATOM 1665 C CA . ASP A 1 215 ? 16.360 16.822 45.602 1.00 23.18 236 ASP A CA 1
ATOM 1666 C C . ASP A 1 215 ? 17.228 16.132 46.643 1.00 21.56 236 ASP A C 1
ATOM 1667 O O . ASP A 1 215 ? 16.758 15.263 47.340 1.00 23.03 236 ASP A O 1
ATOM 1672 N N . ASP A 1 216 ? 18.485 16.531 46.751 1.00 21.08 237 ASP A N 1
ATOM 1673 C CA . ASP A 1 216 ? 19.435 15.886 47.643 1.00 22.39 237 ASP A CA 1
ATOM 1674 C C . ASP A 1 216 ? 19.039 16.050 49.119 1.00 22.09 237 ASP A C 1
ATOM 1675 O O . ASP A 1 216 ? 19.061 15.083 49.892 1.00 23.06 237 ASP A O 1
ATOM 1680 N N . ALA A 1 217 ? 18.711 17.282 49.517 1.00 21.11 238 ALA A N 1
ATOM 1681 C CA . ALA A 1 217 ? 18.287 17.545 50.895 1.00 19.12 238 ALA A CA 1
ATOM 1682 C C . ALA A 1 217 ? 17.028 16.800 51.256 1.00 19.05 238 ALA A C 1
ATOM 1683 O O . ALA A 1 217 ? 16.880 16.363 52.409 1.00 20.12 238 ALA A O 1
ATOM 1685 N N . ALA A 1 218 ? 16.106 16.693 50.302 1.00 18.83 239 ALA A N 1
ATOM 1686 C CA . ALA A 1 218 ? 14.820 16.045 50.509 1.00 20.51 239 ALA A CA 1
ATOM 1687 C C . ALA A 1 218 ? 14.975 14.528 50.568 1.00 21.90 239 ALA A C 1
ATOM 1688 O O . ALA A 1 218 ? 14.085 13.878 51.086 1.00 21.91 239 ALA A O 1
ATOM 1690 N N . ALA A 1 219 ? 16.085 14.008 50.048 1.00 22.94 240 ALA A N 1
ATOM 1691 C CA . ALA A 1 219 ? 16.284 12.549 49.942 1.00 23.99 240 ALA A CA 1
ATOM 1692 C C . ALA A 1 219 ? 16.980 12.034 51.168 1.00 24.52 240 ALA A C 1
ATOM 1693 O O . ALA A 1 219 ? 16.994 10.818 51.432 1.00 25.62 240 ALA A O 1
ATOM 1695 N N . ARG A 1 220 ? 17.615 12.927 51.919 1.00 24.42 241 ARG A N 1
ATOM 1696 C CA . ARG A 1 220 ? 18.373 12.523 53.111 1.00 24.04 241 ARG A CA 1
ATOM 1697 C C . ARG A 1 220 ? 17.440 12.227 54.294 1.00 23.58 241 ARG A C 1
ATOM 1698 O O . ARG A 1 220 ? 16.266 12.510 54.236 1.00 22.98 241 ARG A O 1
ATOM 1706 N N . GLU A 1 221 ? 17.997 11.622 55.340 1.00 24.42 242 GLU A N 1
ATOM 1707 C CA . GLU A 1 221 ? 17.218 11.175 56.495 1.00 25.49 242 GLU A CA 1
ATOM 1708 C C . GLU A 1 221 ? 16.629 12.447 57.174 1.00 23.32 242 GLU A C 1
ATOM 1709 O O . GLU A 1 221 ? 17.414 13.345 57.479 1.00 23.92 242 GLU A O 1
ATOM 1715 N N . PRO A 1 222 ? 15.293 12.506 57.383 1.00 22.21 243 PRO A N 1
ATOM 1716 C CA . PRO A 1 222 ? 14.790 13.741 58.033 1.00 21.32 243 PRO A CA 1
ATOM 1717 C C . PRO A 1 222 ? 15.089 13.716 59.527 1.00 22.07 243 PRO A C 1
ATOM 1718 O O . PRO A 1 222 ? 15.444 12.655 60.104 1.00 20.69 243 PRO A O 1
ATOM 1722 N N . VAL A 1 223 ? 14.945 14.894 60.143 1.00 19.23 244 VAL A N 1
ATOM 1723 C CA . VAL A 1 223 ? 15.238 15.075 61.576 1.00 17.24 244 VAL A CA 1
ATOM 1724 C C . VAL A 1 223 ? 14.001 15.693 62.171 1.00 17.14 244 VAL A C 1
ATOM 1725 O O . VAL A 1 223 ? 13.074 16.066 61.445 1.00 16.30 244 VAL A O 1
ATOM 1729 N N . LEU A 1 224 ? 13.947 15.745 63.506 1.00 16.62 245 LEU A N 1
ATOM 1730 C CA . LEU A 1 224 ? 12.891 16.490 64.191 1.00 16.29 245 LEU A CA 1
ATOM 1731 C C . LEU A 1 224 ? 13.145 17.985 63.952 1.00 15.54 245 LEU A C 1
ATOM 1732 O O . LEU A 1 224 ? 14.215 18.452 64.280 1.00 18.16 245 LEU A O 1
ATOM 1737 N N . LEU A 1 225 ? 12.140 18.694 63.442 1.00 14.45 246 LEU A N 1
ATOM 1738 C CA . LEU A 1 225 ? 12.273 20.121 63.133 1.00 14.41 246 LEU A CA 1
ATOM 1739 C C . LEU A 1 225 ? 11.477 20.862 64.198 1.00 12.34 246 LEU A C 1
ATOM 1740 O O . LEU A 1 225 ? 10.266 20.630 64.330 1.00 14.21 246 LEU A O 1
ATOM 1745 N N . TRP A 1 226 ? 12.155 21.720 64.937 1.00 13.94 247 TRP A N 1
ATOM 1746 C CA . TRP A 1 226 ? 11.540 22.599 65.957 1.00 13.87 247 TRP A CA 1
ATOM 1747 C C . TRP A 1 226 ? 10.499 23.467 65.263 1.00 15.42 247 TRP A C 1
ATOM 1748 O O . TRP A 1 226 ? 9.378 23.586 65.706 1.00 16.07 247 TRP A O 1
ATOM 1759 N N . GLY A 1 227 ? 10.852 24.028 64.109 1.00 13.84 248 GLY A N 1
ATOM 1760 C CA . GLY A 1 227 ? 9.867 24.724 63.325 1.00 14.61 248 GLY A CA 1
ATOM 1761 C C . GLY A 1 227 ? 10.118 26.214 63.371 1.00 15.75 248 GLY A C 1
ATOM 1762 O O . GLY A 1 227 ? 10.876 26.732 62.521 1.00 14.75 248 GLY A O 1
ATOM 1763 N N . ASP A 1 228 ? 9.539 26.877 64.377 1.00 13.98 249 ASP A N 1
ATOM 1764 C CA . ASP A 1 228 ? 9.790 28.347 64.520 1.00 13.26 249 ASP A CA 1
ATOM 1765 C C . ASP A 1 228 ? 11.104 28.522 65.307 1.00 11.73 249 ASP A C 1
ATOM 1766 O O . ASP A 1 228 ? 11.133 28.987 66.455 1.00 12.46 249 ASP A O 1
ATOM 1771 N N . ALA A 1 229 ? 12.186 28.116 64.661 1.00 12.36 250 ALA A N 1
ATOM 1772 C CA . ALA A 1 229 ? 13.468 27.973 65.292 1.00 11.45 250 ALA A CA 1
ATOM 1773 C C . ALA A 1 229 ? 14.230 29.288 65.287 1.00 12.32 250 ALA A C 1
ATOM 1774 O O . ALA A 1 229 ? 14.993 29.601 64.342 1.00 12.10 250 ALA A O 1
ATOM 1776 N N . ARG A 1 230 ? 13.992 30.130 66.295 1.00 11.82 251 ARG A N 1
ATOM 1777 C CA . ARG A 1 230 ? 14.579 31.480 66.292 1.00 11.79 251 ARG A CA 1
ATOM 1778 C C . ARG A 1 230 ? 14.740 31.958 67.716 1.00 13.52 251 ARG A C 1
ATOM 1779 O O . ARG A 1 230 ? 14.044 31.437 68.620 1.00 13.30 251 ARG A O 1
ATOM 1787 N N . VAL A 1 231 ? 15.620 32.941 67.923 1.00 14.73 252 VAL A N 1
ATOM 1788 C CA . VAL A 1 231 ? 16.013 33.332 69.316 1.00 13.66 252 VAL A CA 1
ATOM 1789 C C . VAL A 1 231 ? 14.812 33.874 70.118 1.00 13.35 252 VAL A C 1
ATOM 1790 O O . VAL A 1 231 ? 14.761 33.748 71.351 1.00 14.52 252 VAL A O 1
ATOM 1794 N N . GLY A 1 232 ? 13.857 34.445 69.411 1.00 12.09 253 GLY A N 1
ATOM 1795 C CA . GLY A 1 232 ? 12.640 34.972 70.039 1.00 12.47 253 GLY A CA 1
ATOM 1796 C C . GLY A 1 232 ? 11.788 33.927 70.740 1.00 12.34 253 GLY A C 1
ATOM 1797 O O . GLY A 1 232 ? 10.797 34.253 71.474 1.00 12.19 253 GLY A O 1
ATOM 1798 N N . ASN A 1 233 ? 12.099 32.669 70.508 1.00 12.73 254 ASN A N 1
ATOM 1799 C CA . ASN A 1 233 ? 11.293 31.570 71.055 1.00 12.95 254 ASN A CA 1
ATOM 1800 C C . ASN A 1 233 ? 12.077 30.741 72.069 1.00 13.32 254 ASN A C 1
ATOM 1801 O O . ASN A 1 233 ? 11.733 29.574 72.378 1.00 15.00 254 ASN A O 1
ATOM 1806 N N . VAL A 1 234 ? 13.135 31.348 72.592 1.00 12.16 255 VAL A N 1
ATOM 1807 C CA . VAL A 1 234 ? 13.998 30.726 73.622 1.00 11.81 255 VAL A CA 1
ATOM 1808 C C . VAL A 1 234 ? 14.146 31.671 74.833 1.00 13.18 255 VAL A C 1
ATOM 1809 O O . VAL A 1 234 ? 14.345 32.899 74.678 1.00 13.96 255 VAL A O 1
ATOM 1813 N N . LEU A 1 235 ? 13.945 31.106 76.027 1.00 13.42 256 LEU A N 1
ATOM 1814 C CA . LEU A 1 235 ? 14.187 31.855 77.270 1.00 16.04 256 LEU A CA 1
ATOM 1815 C C . LEU A 1 235 ? 15.632 31.667 77.626 1.00 15.17 256 LEU A C 1
ATOM 1816 O O . LEU A 1 235 ? 16.145 30.555 77.529 1.00 16.84 256 LEU A O 1
ATOM 1821 N N . TYR A 1 236 ? 16.292 32.755 78.015 1.00 15.47 257 TYR A N 1
ATOM 1822 C CA . TYR A 1 236 ? 17.703 32.673 78.422 1.00 16.69 257 TYR A CA 1
ATOM 1823 C C . TYR A 1 236 ? 17.925 33.162 79.867 1.00 17.92 257 TYR A C 1
ATOM 1824 O O . TYR A 1 236 ? 17.260 34.080 80.312 1.00 18.54 257 TYR A O 1
ATOM 1833 N N . ARG A 1 237 ? 18.966 32.628 80.500 1.00 20.21 258 ARG A N 1
ATOM 1834 C CA . ARG A 1 237 ? 19.580 33.272 81.717 1.00 22.00 258 ARG A CA 1
ATOM 1835 C C . ARG A 1 237 ? 21.090 33.269 81.491 1.00 22.51 258 ARG A C 1
ATOM 1836 O O . ARG A 1 237 ? 21.672 32.233 81.139 1.00 23.50 258 ARG A O 1
ATOM 1844 N N . ASP A 1 238 ? 21.698 34.420 81.687 1.00 24.35 259 ASP A N 1
ATOM 1845 C CA . ASP A 1 238 ? 23.127 34.597 81.452 1.00 25.82 259 ASP A CA 1
ATOM 1846 C C . ASP A 1 238 ? 23.517 34.172 80.028 1.00 24.92 259 ASP A C 1
ATOM 1847 O O . ASP A 1 238 ? 24.517 33.443 79.837 1.00 24.83 259 ASP A O 1
ATOM 1852 N N . PHE A 1 239 ? 22.712 34.580 79.037 1.00 24.53 260 PHE A N 1
ATOM 1853 C CA . PHE A 1 239 ? 23.002 34.235 77.640 1.00 23.46 260 PHE A CA 1
ATOM 1854 C C . PHE A 1 239 ? 23.057 32.729 77.335 1.00 22.87 260 PHE A C 1
ATOM 1855 O O . PHE A 1 239 ? 23.632 32.339 76.317 1.00 23.42 260 PHE A O 1
ATOM 1863 N N . GLN A 1 240 ? 22.437 31.887 78.180 1.00 22.24 261 GLN A N 1
ATOM 1864 C CA . GLN A 1 240 ? 22.298 30.469 77.901 1.00 22.39 261 GLN A CA 1
ATOM 1865 C C . GLN A 1 240 ? 20.825 30.068 77.860 1.00 21.15 261 GLN A C 1
ATOM 1866 O O . GLN A 1 240 ? 20.061 30.525 78.681 1.00 20.67 261 GLN A O 1
ATOM 1872 N N . PRO A 1 241 ? 20.434 29.187 76.919 1.00 20.35 262 PRO A N 1
ATOM 1873 C CA . PRO A 1 241 ? 19.058 28.733 76.839 1.00 19.71 262 PRO A CA 1
ATOM 1874 C C . PRO A 1 241 ? 18.651 28.031 78.144 1.00 19.41 262 PRO A C 1
ATOM 1875 O O . PRO A 1 241 ? 19.421 27.225 78.685 1.00 18.46 262 PRO A O 1
ATOM 1879 N N . VAL A 1 242 ? 17.494 28.391 78.666 1.00 19.02 263 VAL A N 1
ATOM 1880 C CA . VAL A 1 242 ? 16.907 27.681 79.806 1.00 18.62 263 VAL A CA 1
ATOM 1881 C C . VAL A 1 242 ? 15.516 27.086 79.463 1.00 18.54 263 VAL A C 1
ATOM 1882 O O . VAL A 1 242 ? 15.013 26.244 80.211 1.00 18.37 263 VAL A O 1
ATOM 1886 N N . ALA A 1 243 ? 14.922 27.467 78.319 1.00 17.75 264 ALA A N 1
ATOM 1887 C CA . ALA A 1 243 ? 13.720 26.820 77.794 1.00 17.12 264 ALA A CA 1
ATOM 1888 C C . ALA A 1 243 ? 13.579 27.143 76.332 1.00 18.29 264 ALA A C 1
ATOM 1889 O O . ALA A 1 243 ? 13.591 28.336 75.956 1.00 17.89 264 ALA A O 1
ATOM 1891 N N . VAL A 1 244 ? 13.388 26.086 75.543 1.00 16.98 265 VAL A N 1
ATOM 1892 C CA . VAL A 1 244 ? 13.066 26.226 74.114 1.00 15.42 265 VAL A CA 1
ATOM 1893 C C . VAL A 1 244 ? 11.555 26.117 74.000 1.00 14.64 265 VAL A C 1
ATOM 1894 O O . VAL A 1 244 ? 10.926 25.093 74.362 1.00 14.98 265 VAL A O 1
ATOM 1898 N N . LEU A 1 245 ? 10.969 27.177 73.481 1.00 13.71 266 LEU A N 1
ATOM 1899 C CA . LEU A 1 245 ? 9.530 27.357 73.362 1.00 15.28 266 LEU A CA 1
ATOM 1900 C C . LEU A 1 245 ? 9.001 27.364 71.933 1.00 14.69 266 LEU A C 1
ATOM 1901 O O . LEU A 1 245 ? 9.715 27.416 71.015 1.00 14.59 266 LEU A O 1
ATOM 1906 N N . ASP A 1 246 ? 7.700 27.345 71.853 1.00 15.04 267 ASP A N 1
ATOM 1907 C CA . ASP A 1 246 ? 6.961 27.486 70.627 1.00 15.18 267 ASP A CA 1
ATOM 1908 C C . ASP A 1 246 ? 6.974 26.440 69.551 1.00 15.38 267 ASP A C 1
ATOM 1909 O O . ASP A 1 246 ? 7.402 26.670 68.479 1.00 15.77 267 ASP A O 1
ATOM 1914 N N . TRP A 1 247 ? 6.545 25.258 69.946 1.00 14.59 268 TRP A N 1
ATOM 1915 C CA . TRP A 1 247 ? 6.623 24.082 69.110 1.00 14.34 268 TRP A CA 1
ATOM 1916 C C . TRP A 1 247 ? 5.468 23.959 68.095 1.00 14.71 268 TRP A C 1
ATOM 1917 O O . TRP A 1 247 ? 5.238 22.909 67.575 1.00 14.35 268 TRP A O 1
ATOM 1928 N N . GLU A 1 248 ? 4.763 25.057 67.846 1.00 14.17 269 GLU A N 1
ATOM 1929 C CA . GLU A 1 248 ? 3.597 24.996 66.955 1.00 15.22 269 GLU A CA 1
ATOM 1930 C C . GLU A 1 248 ? 3.892 24.461 65.583 1.00 14.81 269 GLU A C 1
ATOM 1931 O O . GLU A 1 248 ? 3.001 23.889 64.981 1.00 14.33 269 GLU A O 1
ATOM 1937 N N . MET A 1 249 ? 5.087 24.760 65.047 1.00 13.93 270 MET A N 1
ATOM 1938 C CA . MET A 1 249 ? 5.398 24.384 63.655 1.00 14.94 270 MET A CA 1
ATOM 1939 C C . MET A 1 249 ? 6.258 23.121 63.638 1.00 14.40 270 MET A C 1
ATOM 1940 O O . MET A 1 249 ? 6.961 22.824 62.624 1.00 14.03 270 MET A O 1
ATOM 1945 N N . VAL A 1 250 ? 6.303 22.392 64.774 1.00 13.25 271 VAL A N 1
ATOM 1946 C CA . VAL A 1 250 ? 7.181 21.224 64.907 1.00 14.93 271 VAL A CA 1
ATOM 1947 C C . VAL A 1 250 ? 6.866 20.230 63.752 1.00 13.77 271 VAL A C 1
ATOM 1948 O O . VAL A 1 250 ? 5.727 20.100 63.325 1.00 13.82 271 VAL A O 1
ATOM 1952 N N . ALA A 1 251 ? 7.888 19.567 63.242 1.00 13.30 272 ALA A N 1
ATOM 1953 C CA . ALA A 1 251 ? 7.652 18.685 62.066 1.00 15.43 272 ALA A CA 1
ATOM 1954 C C . ALA A 1 251 ? 8.755 17.690 61.934 1.00 15.29 272 ALA A C 1
ATOM 1955 O O . ALA A 1 251 ? 9.780 17.747 62.651 1.00 16.58 272 ALA A O 1
ATOM 1957 N N . LEU A 1 252 ? 8.601 16.770 60.968 1.00 16.85 273 LEU A N 1
ATOM 1958 C CA . LEU A 1 252 ? 9.753 16.036 60.524 1.00 16.63 273 LEU A CA 1
ATOM 1959 C C . LEU A 1 252 ? 10.166 16.535 59.157 1.00 15.53 273 LEU A C 1
ATOM 1960 O O . LEU A 1 252 ? 9.319 16.801 58.313 1.00 17.23 273 LEU A O 1
ATOM 1965 N N . GLY A 1 253 ? 11.455 16.630 58.943 1.00 16.39 274 GLY A N 1
ATOM 1966 C CA . GLY A 1 253 ? 11.967 17.164 57.653 1.00 16.44 274 GLY A CA 1
ATOM 1967 C C . GLY A 1 253 ? 13.463 17.373 57.573 1.00 15.64 274 GLY A C 1
ATOM 1968 O O . GLY A 1 253 ? 14.208 17.012 58.458 1.00 16.94 274 GLY A O 1
ATOM 1969 N N . PRO A 1 254 ? 13.923 17.957 56.447 1.00 15.58 275 PRO A N 1
ATOM 1970 C CA . PRO A 1 254 ? 15.327 18.121 56.232 1.00 16.02 275 PRO A CA 1
ATOM 1971 C C . PRO A 1 254 ? 15.870 19.106 57.237 1.00 16.34 275 PRO A C 1
ATOM 1972 O O . PRO A 1 254 ? 15.179 20.152 57.495 1.00 17.31 275 PRO A O 1
ATOM 1976 N N . ARG A 1 255 ? 17.077 18.839 57.761 1.00 17.66 276 ARG A N 1
ATOM 1977 C CA . ARG A 1 255 ? 17.664 19.706 58.806 1.00 18.32 276 ARG A CA 1
ATOM 1978 C C . ARG A 1 255 ? 17.887 21.153 58.319 1.00 18.31 276 ARG A C 1
ATOM 1979 O O . ARG A 1 255 ? 17.842 22.102 59.125 1.00 18.32 276 ARG A O 1
ATOM 1987 N N . GLU A 1 256 ? 18.096 21.306 57.010 1.00 15.95 277 GLU A N 1
ATOM 1988 C CA . GLU A 1 256 ? 18.311 22.603 56.395 1.00 15.78 277 GLU A CA 1
ATOM 1989 C C . GLU A 1 256 ? 17.154 23.548 56.687 1.00 16.28 277 GLU A C 1
ATOM 1990 O O . GLU A 1 256 ? 17.363 24.761 56.739 1.00 17.31 277 GLU A O 1
ATOM 1996 N N . LEU A 1 257 ? 15.938 23.032 56.852 1.00 14.37 278 LEU A N 1
ATOM 1997 C CA . LEU A 1 257 ? 14.805 23.933 57.033 1.00 16.12 278 LEU A CA 1
ATOM 1998 C C . LEU A 1 257 ? 14.907 24.706 58.343 1.00 15.48 278 LEU A C 1
ATOM 1999 O O . LEU A 1 257 ? 14.639 25.930 58.361 1.00 15.39 278 LEU A O 1
ATOM 2004 N N . ASP A 1 258 ? 15.220 24.018 59.436 1.00 14.40 279 ASP A N 1
ATOM 2005 C CA . ASP A 1 258 ? 15.397 24.770 60.738 1.00 14.57 279 ASP A CA 1
ATOM 2006 C C . ASP A 1 258 ? 16.549 25.757 60.704 1.00 13.85 279 ASP A C 1
ATOM 2007 O O . ASP A 1 258 ? 16.434 26.850 61.302 1.00 13.37 279 ASP A O 1
ATOM 2012 N N . VAL A 1 259 ? 17.683 25.367 60.092 1.00 12.60 280 VAL A N 1
ATOM 2013 C CA . VAL A 1 259 ? 18.887 26.195 60.120 1.00 12.76 280 VAL A CA 1
ATOM 2014 C C . VAL A 1 259 ? 18.604 27.418 59.249 1.00 11.40 280 VAL A C 1
ATOM 2015 O O . VAL A 1 259 ? 18.887 28.543 59.661 1.00 12.51 280 VAL A O 1
ATOM 2019 N N . ALA A 1 260 ? 18.003 27.186 58.067 1.00 12.67 281 ALA A N 1
ATOM 2020 C CA . ALA A 1 260 ? 17.647 28.323 57.159 1.00 10.78 281 ALA A CA 1
ATOM 2021 C C . ALA A 1 260 ? 16.666 29.214 57.902 1.00 12.39 281 ALA A C 1
ATOM 2022 O O . ALA A 1 260 ? 16.834 30.439 57.839 1.00 11.96 281 ALA A O 1
ATOM 2024 N N . TRP A 1 261 ? 15.658 28.632 58.572 1.00 12.43 282 TRP A N 1
ATOM 2025 C CA . TRP A 1 261 ? 14.627 29.458 59.311 1.00 12.33 282 TRP A CA 1
ATOM 2026 C C . TRP A 1 261 ? 15.307 30.390 60.331 1.00 12.37 282 TRP A C 1
ATOM 2027 O O . TRP A 1 261 ? 15.017 31.577 60.361 1.00 12.58 282 TRP A O 1
ATOM 2038 N N . MET A 1 262 ? 16.261 29.885 61.135 1.00 12.73 283 MET A N 1
ATOM 2039 C CA . MET A 1 262 ? 16.896 30.698 62.202 1.00 12.15 283 MET A CA 1
ATOM 2040 C C . MET A 1 262 ? 17.702 31.857 61.633 1.00 12.54 283 MET A C 1
ATOM 2041 O O . MET A 1 262 ? 17.595 32.987 62.080 1.00 12.19 283 MET A O 1
ATOM 2046 N N . ILE A 1 263 ? 18.418 31.570 60.548 1.00 10.83 284 ILE A N 1
ATOM 2047 C CA . ILE A 1 263 ? 19.182 32.616 59.887 1.00 11.29 284 ILE A CA 1
ATOM 2048 C C . ILE A 1 263 ? 18.253 33.657 59.226 1.00 10.09 284 ILE A C 1
ATOM 2049 O O . ILE A 1 263 ? 18.450 34.853 59.388 1.00 11.36 284 ILE A O 1
ATOM 2054 N N . PHE A 1 264 ? 17.251 33.195 58.472 1.00 9.52 285 PHE A N 1
ATOM 2055 C CA . PHE A 1 264 ? 16.335 34.082 57.761 1.00 11.90 285 PHE A CA 1
ATOM 2056 C C . PHE A 1 264 ? 15.459 34.924 58.690 1.00 10.75 285 PHE A C 1
ATOM 2057 O O . PHE A 1 264 ? 15.131 36.088 58.377 1.00 11.31 285 PHE A O 1
ATOM 2065 N N . ALA A 1 265 ? 15.076 34.330 59.816 1.00 11.81 286 ALA A N 1
ATOM 2066 C CA . ALA A 1 265 ? 14.306 35.072 60.849 1.00 11.11 286 ALA A CA 1
ATOM 2067 C C . ALA A 1 265 ? 15.061 36.336 61.286 1.00 11.20 286 ALA A C 1
ATOM 2068 O O . ALA A 1 265 ? 14.488 37.427 61.393 1.00 11.42 286 ALA A O 1
ATOM 2070 N N . HIS A 1 266 ? 16.366 36.209 61.490 1.00 11.04 287 HIS A N 1
ATOM 2071 C CA . HIS A 1 266 ? 17.118 37.378 61.851 1.00 12.04 287 HIS A CA 1
ATOM 2072 C C . HIS A 1 266 ? 17.220 38.364 60.675 1.00 12.30 287 HIS A C 1
ATOM 2073 O O . HIS A 1 266 ? 17.182 39.581 60.885 1.00 11.57 287 HIS A O 1
ATOM 2080 N N . ARG A 1 267 ? 17.318 37.848 59.448 1.00 12.28 288 ARG A N 1
ATOM 2081 C CA . ARG A 1 267 ? 17.382 38.744 58.293 1.00 13.52 288 ARG A CA 1
ATOM 2082 C C . ARG A 1 267 ? 16.064 39.589 58.132 1.00 14.57 288 ARG A C 1
ATOM 2083 O O . ARG A 1 267 ? 16.133 40.790 57.807 1.00 13.47 288 ARG A O 1
ATOM 2091 N N . VAL A 1 268 ? 14.891 38.978 58.409 1.00 12.91 289 VAL A N 1
ATOM 2092 C CA . VAL A 1 268 ? 13.564 39.674 58.369 1.00 12.56 289 VAL A CA 1
ATOM 2093 C C . VAL A 1 268 ? 13.619 40.830 59.394 1.00 12.33 289 VAL A C 1
ATOM 2094 O O . VAL A 1 268 ? 13.246 41.988 59.074 1.00 13.69 289 VAL A O 1
ATOM 2098 N N . PHE A 1 269 ? 14.124 40.564 60.605 1.00 11.74 290 PHE A N 1
ATOM 2099 C CA . PHE A 1 269 ? 14.251 41.628 61.633 1.00 13.15 290 PHE A CA 1
ATOM 2100 C C . PHE A 1 269 ? 15.312 42.685 61.296 1.00 14.98 290 PHE A C 1
ATOM 2101 O O . PHE A 1 269 ? 15.140 43.865 61.631 1.00 14.59 290 PHE A O 1
ATOM 2109 N N . GLN A 1 270 ? 16.405 42.271 60.667 1.00 14.43 291 GLN A N 1
ATOM 2110 C CA . GLN A 1 270 ? 17.368 43.254 60.144 1.00 16.36 291 GLN A CA 1
ATOM 2111 C C . GLN A 1 270 ? 16.738 44.187 59.101 1.00 16.22 291 GLN A C 1
ATOM 2112 O O . GLN A 1 270 ? 16.995 45.410 59.087 1.00 17.86 291 GLN A O 1
ATOM 2118 N N . GLU A 1 271 ? 15.950 43.612 58.203 1.00 16.54 292 GLU A N 1
ATOM 2119 C CA . GLU A 1 271 ? 15.174 44.375 57.222 1.00 17.07 292 GLU A CA 1
ATOM 2120 C C . GLU A 1 271 ? 14.187 45.364 57.862 1.00 17.30 292 GLU A C 1
ATOM 2121 O O . GLU A 1 271 ? 14.125 46.498 57.427 1.00 16.64 292 GLU A O 1
ATOM 2127 N N . LEU A 1 272 ? 13.430 44.944 58.869 1.00 17.00 293 LEU A N 1
ATOM 2128 C CA . LEU A 1 272 ? 12.542 45.860 59.587 1.00 19.39 293 LEU A CA 1
ATOM 2129 C C . LEU A 1 272 ? 13.365 46.990 60.223 1.00 18.64 293 LEU A C 1
ATOM 2130 O O . LEU A 1 272 ? 12.940 48.150 60.167 1.00 18.88 293 LEU A O 1
ATOM 2135 N N . ALA A 1 273 ? 14.511 46.658 60.839 1.00 17.56 294 ALA A N 1
ATOM 2136 C CA . ALA A 1 273 ? 15.364 47.684 61.490 1.00 18.78 294 ALA A CA 1
ATOM 2137 C C . ALA A 1 273 ? 15.842 48.734 60.475 1.00 20.30 294 ALA A C 1
ATOM 2138 O O . ALA A 1 273 ? 15.818 49.951 60.794 1.00 21.16 294 ALA A O 1
ATOM 2140 N N . GLY A 1 274 ? 16.259 48.274 59.300 1.00 18.72 295 GLY A N 1
ATOM 2141 C CA . GLY A 1 274 ? 16.669 49.135 58.191 1.00 21.95 295 GLY A CA 1
ATOM 2142 C C . GLY A 1 274 ? 15.539 50.020 57.710 1.00 24.01 295 GLY A C 1
ATOM 2143 O O . GLY A 1 274 ? 15.754 51.185 57.385 1.00 25.09 295 GLY A O 1
ATOM 2144 N N . LEU A 1 275 ? 14.313 49.501 57.710 1.00 26.43 296 LEU A N 1
ATOM 2145 C CA . LEU A 1 275 ? 13.155 50.326 57.354 1.00 28.71 296 LEU A CA 1
ATOM 2146 C C . LEU A 1 275 ? 12.916 51.403 58.399 1.00 29.16 296 LEU A C 1
ATOM 2147 O O . LEU A 1 275 ? 12.386 52.453 58.053 1.00 31.41 296 LEU A O 1
ATOM 2152 N N . ALA A 1 276 ? 13.330 51.165 59.644 1.00 28.53 297 ALA A N 1
ATOM 2153 C CA . ALA A 1 276 ? 13.242 52.119 60.746 1.00 29.10 297 ALA A CA 1
ATOM 2154 C C . ALA A 1 276 ? 14.476 53.030 60.819 1.00 29.09 297 ALA A C 1
ATOM 2155 O O . ALA A 1 276 ? 14.653 53.776 61.793 1.00 28.91 297 ALA A O 1
ATOM 2157 N N . THR A 1 277 ? 15.300 52.939 59.774 1.00 29.01 298 THR A N 1
ATOM 2158 C CA . THR A 1 277 ? 16.609 53.583 59.668 1.00 28.94 298 THR A CA 1
ATOM 2159 C C . THR A 1 277 ? 17.470 53.326 60.915 1.00 29.15 298 THR A C 1
ATOM 2160 O O . THR A 1 277 ? 18.218 54.196 61.398 1.00 30.94 298 THR A O 1
ATOM 2164 N N . LEU A 1 278 ? 17.389 52.105 61.442 1.00 25.97 299 LEU A N 1
ATOM 2165 C CA . LEU A 1 278 ? 18.278 51.684 62.475 1.00 24.28 299 LEU A CA 1
ATOM 2166 C C . LEU A 1 278 ? 19.274 50.672 61.892 1.00 23.64 299 LEU A C 1
ATOM 2167 O O . LEU A 1 278 ? 18.971 49.916 60.915 1.00 23.10 299 LEU A O 1
ATOM 2172 N N . PRO A 1 279 ? 20.448 50.635 62.477 1.00 23.33 300 PRO A N 1
ATOM 2173 C CA . PRO A 1 279 ? 21.467 49.799 61.870 1.00 23.57 300 PRO A CA 1
ATOM 2174 C C . PRO A 1 279 ? 21.324 48.325 62.270 1.00 22.49 300 PRO A C 1
ATOM 2175 O O . PRO A 1 279 ? 21.954 47.476 61.633 1.00 22.26 300 PRO A O 1
ATOM 2179 N N . GLY A 1 280 ? 20.521 48.001 63.299 1.00 19.18 301 GLY A N 1
ATOM 2180 C CA . GLY A 1 280 ? 20.403 46.591 63.684 1.00 18.06 301 GLY A CA 1
ATOM 2181 C C . GLY A 1 280 ? 21.605 45.857 64.282 1.00 16.65 301 GLY A C 1
ATOM 2182 O O . GLY A 1 280 ? 22.438 46.453 64.975 1.00 17.44 301 GLY A O 1
ATOM 2183 N N . LEU A 1 281 ? 21.734 44.569 63.976 1.00 15.97 302 LEU A N 1
ATOM 2184 C CA . LEU A 1 281 ? 22.766 43.674 64.523 1.00 15.97 302 LEU A CA 1
ATOM 2185 C C . LEU A 1 281 ? 23.257 42.825 63.353 1.00 16.99 302 LEU A C 1
ATOM 2186 O O . LEU A 1 281 ? 22.890 41.655 63.210 1.00 17.59 302 LEU A O 1
ATOM 2191 N N . PRO A 1 282 ? 24.080 43.430 62.492 1.00 18.96 303 PRO A N 1
ATOM 2192 C CA . PRO A 1 282 ? 24.555 42.757 61.266 1.00 19.59 303 PRO A CA 1
ATOM 2193 C C . PRO A 1 282 ? 25.534 41.592 61.496 1.00 20.72 303 PRO A C 1
ATOM 2194 O O . PRO A 1 282 ? 25.679 40.717 60.593 1.00 20.91 303 PRO A O 1
ATOM 2198 N N . GLU A 1 283 ? 26.179 41.547 62.676 1.00 21.67 304 GLU A N 1
ATOM 2199 C CA . GLU A 1 283 ? 27.090 40.465 63.002 1.00 22.31 304 GLU A CA 1
ATOM 2200 C C . GLU A 1 283 ? 26.403 39.282 63.669 1.00 21.25 304 GLU A C 1
ATOM 2201 O O . GLU A 1 283 ? 27.048 38.273 63.938 1.00 20.36 304 GLU A O 1
ATOM 2207 N N . VAL A 1 284 ? 25.101 39.401 63.930 1.00 19.11 305 VAL A N 1
ATOM 2208 C CA . VAL A 1 284 ? 24.378 38.321 64.546 1.00 17.20 305 VAL A CA 1
ATOM 2209 C C . VAL A 1 284 ? 23.765 37.385 63.493 1.00 15.17 305 VAL A C 1
ATOM 2210 O O . VAL A 1 284 ? 23.225 37.857 62.481 1.00 15.62 305 VAL A O 1
ATOM 2214 N N . MET A 1 285 ? 23.838 36.083 63.766 1.00 14.21 306 MET A N 1
ATOM 2215 C CA . MET A 1 285 ? 23.198 35.023 62.948 1.00 15.26 306 MET A CA 1
ATOM 2216 C C . MET A 1 285 ? 23.598 35.092 61.494 1.00 15.84 306 MET A C 1
ATOM 2217 O O . MET A 1 285 ? 22.722 34.891 60.622 1.00 16.84 306 MET A O 1
ATOM 2222 N N . ARG A 1 286 ? 24.878 35.391 61.229 1.00 13.33 307 ARG A N 1
ATOM 2223 C CA . ARG A 1 286 ? 25.335 35.402 59.817 1.00 14.37 307 ARG A CA 1
ATOM 2224 C C . ARG A 1 286 ? 25.291 33.947 59.334 1.00 14.11 307 ARG A C 1
ATOM 2225 O O . ARG A 1 286 ? 25.598 33.025 60.098 1.00 15.78 307 ARG A O 1
ATOM 2233 N N . GLU A 1 287 ? 24.927 33.704 58.057 1.00 13.54 308 GLU A N 1
ATOM 2234 C CA . GLU A 1 287 ? 24.980 32.348 57.510 1.00 14.79 308 GLU 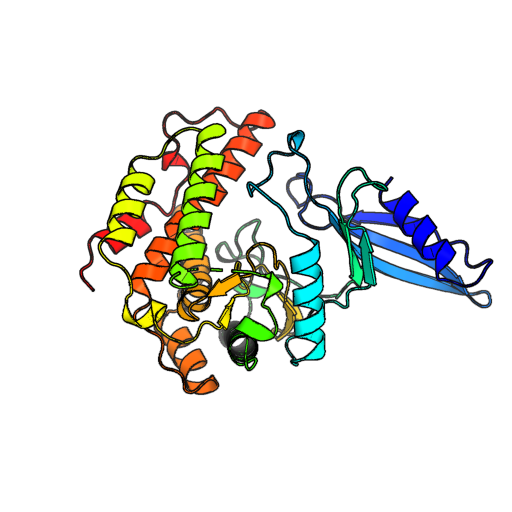A CA 1
ATOM 2235 C C . GLU A 1 287 ? 26.350 31.656 57.706 1.00 14.38 308 GLU A C 1
ATOM 2236 O O . GLU A 1 287 ? 26.425 30.487 58.085 1.00 13.75 308 GLU A O 1
ATOM 2242 N N . ASP A 1 288 ? 27.445 32.340 57.425 1.00 15.83 309 ASP A N 1
ATOM 2243 C CA . ASP A 1 288 ? 28.743 31.675 57.486 1.00 16.23 309 ASP A CA 1
ATOM 2244 C C . ASP A 1 288 ? 29.034 31.164 58.891 1.00 15.57 309 ASP A C 1
ATOM 2245 O O . ASP A 1 288 ? 29.428 30.024 59.048 1.00 16.59 309 ASP A O 1
ATOM 2250 N N . ASP A 1 289 ? 28.782 32.013 59.878 1.00 15.06 310 ASP A N 1
ATOM 2251 C CA . ASP A 1 289 ? 29.029 31.646 61.276 1.00 15.51 310 ASP A CA 1
ATOM 2252 C C . ASP A 1 289 ? 28.081 30.513 61.726 1.00 15.48 310 ASP A C 1
ATOM 2253 O O . ASP A 1 289 ? 28.524 29.551 62.397 1.00 16.11 310 ASP A O 1
ATOM 2258 N N . VAL A 1 290 ? 26.792 30.621 61.365 1.00 13.95 311 VAL A N 1
ATOM 2259 C CA . VAL A 1 290 ? 25.835 29.600 61.773 1.00 16.04 311 VAL A CA 1
ATOM 2260 C C . VAL A 1 290 ? 26.164 28.241 61.136 1.00 16.72 311 VAL A C 1
ATOM 2261 O O . VAL A 1 290 ? 26.067 27.200 61.789 1.00 16.84 311 VAL A O 1
ATOM 2265 N N . ARG A 1 291 ? 26.560 28.243 59.845 1.00 16.92 312 ARG A N 1
ATOM 2266 C CA . ARG A 1 291 ? 26.814 26.975 59.159 1.00 16.45 312 ARG A CA 1
ATOM 2267 C C . ARG A 1 291 ? 28.087 26.390 59.806 1.00 17.12 312 ARG A C 1
ATOM 2268 O O . ARG A 1 291 ? 28.159 25.168 60.004 1.00 16.86 312 ARG A O 1
ATOM 2276 N N . ALA A 1 292 ? 29.067 27.233 60.095 1.00 17.36 313 ALA A N 1
ATOM 2277 C CA . ALA A 1 292 ? 30.358 26.702 60.668 1.00 19.23 313 ALA A CA 1
ATOM 2278 C C . ALA A 1 292 ? 30.107 26.006 62.026 1.00 20.80 313 ALA A C 1
ATOM 2279 O O . ALA A 1 292 ? 30.550 24.842 62.271 1.00 21.60 313 ALA A O 1
ATOM 2281 N N . THR A 1 293 ? 29.321 26.677 62.876 1.00 20.68 314 THR A N 1
ATOM 2282 C CA . THR A 1 293 ? 28.985 26.152 64.204 1.00 20.00 314 THR A CA 1
ATOM 2283 C C . THR A 1 293 ? 28.198 24.843 64.090 1.00 20.31 314 THR A C 1
ATOM 2284 O O . THR A 1 293 ? 28.564 23.825 64.717 1.00 20.71 314 THR A O 1
ATOM 2288 N N . TYR A 1 294 ? 27.143 24.841 63.278 1.00 18.89 315 TYR A N 1
ATOM 2289 C CA . TYR A 1 294 ? 26.289 23.689 63.148 1.00 19.50 315 TYR A CA 1
ATOM 2290 C C . TYR A 1 294 ? 27.111 22.494 62.642 1.00 21.63 315 TYR A C 1
ATOM 2291 O O . TYR A 1 294 ? 27.076 21.399 63.221 1.00 21.71 315 TYR A O 1
ATOM 2300 N N . GLN A 1 295 ? 27.868 22.727 61.578 1.00 22.40 316 GLN A N 1
ATOM 2301 C CA . GLN A 1 295 ? 28.658 21.664 60.957 1.00 24.57 316 GLN A CA 1
ATOM 2302 C C . GLN A 1 295 ? 29.789 21.166 61.882 1.00 25.95 316 GLN A C 1
ATOM 2303 O O . GLN A 1 295 ? 30.100 19.981 61.857 1.00 27.57 316 GLN A O 1
ATOM 2309 N N . ALA A 1 296 ? 30.386 22.044 62.691 1.00 27.16 317 ALA A N 1
ATOM 2310 C CA . ALA A 1 296 ? 31.415 21.611 63.655 1.00 28.88 317 ALA A CA 1
ATOM 2311 C C . ALA A 1 296 ? 30.825 20.762 64.786 1.00 30.37 317 ALA A C 1
ATOM 2312 O O . ALA A 1 296 ? 31.465 19.831 65.295 1.00 30.54 317 ALA A O 1
ATOM 2314 N N . LEU A 1 297 ? 29.592 21.074 65.171 1.00 29.21 318 LEU A N 1
ATOM 2315 C CA . LEU A 1 297 ? 28.903 20.319 66.223 1.00 28.81 318 LEU A CA 1
ATOM 2316 C C . LEU A 1 297 ? 28.329 18.995 65.785 1.00 28.02 318 LEU A C 1
ATOM 2317 O O . LEU A 1 297 ? 28.397 18.029 66.538 1.00 29.63 318 LEU A O 1
ATOM 2322 N N . THR A 1 298 ? 27.773 18.917 64.577 1.00 27.74 319 THR A N 1
ATOM 2323 C CA . THR A 1 298 ? 27.031 17.723 64.133 1.00 26.13 319 THR A CA 1
ATOM 2324 C C . THR A 1 298 ? 27.889 16.797 63.277 1.00 28.36 319 THR A C 1
ATOM 2325 O O . THR A 1 298 ? 27.563 15.622 63.098 1.00 29.99 319 THR A O 1
ATOM 2329 N N . GLY A 1 299 ? 28.957 17.343 62.730 1.00 29.28 320 GLY A N 1
ATOM 2330 C CA . GLY A 1 299 ? 29.697 16.676 61.669 1.00 29.92 320 GLY A CA 1
ATOM 2331 C C . GLY A 1 299 ? 28.920 16.517 60.374 1.00 30.12 320 GLY A C 1
ATOM 2332 O O . GLY A 1 299 ? 29.396 15.816 59.475 1.00 30.85 320 GLY A O 1
ATOM 2333 N N . VAL A 1 300 ? 27.715 17.111 60.274 1.00 28.74 321 VAL A N 1
ATOM 2334 C CA . VAL A 1 300 ? 26.876 16.945 59.088 1.00 27.98 321 VAL A CA 1
ATOM 2335 C C . VAL A 1 300 ? 26.984 18.199 58.211 1.00 28.33 321 VAL A C 1
ATOM 2336 O O . VAL A 1 300 ? 26.910 19.333 58.716 1.00 28.76 321 VAL A O 1
ATOM 2340 N N . GLU A 1 301 ? 27.238 17.987 56.910 1.00 27.72 322 GLU A N 1
ATOM 2341 C CA . GLU A 1 301 ? 27.192 19.047 55.894 1.00 26.54 322 GLU A CA 1
ATOM 2342 C C . GLU A 1 301 ? 25.752 19.436 55.526 1.00 24.58 322 GLU A C 1
ATOM 2343 O O . GLU A 1 301 ? 24.904 18.571 55.126 1.00 25.68 322 GLU A O 1
ATOM 2349 N N . LEU A 1 302 ? 25.454 20.730 55.688 1.00 20.59 323 LEU A N 1
ATOM 2350 C CA . LEU A 1 302 ? 24.178 21.284 55.241 1.00 18.06 323 LEU A CA 1
ATOM 2351 C C . LEU A 1 302 ? 24.198 21.487 53.723 1.00 16.13 323 LEU A C 1
ATOM 2352 O O . LEU A 1 302 ? 25.270 21.887 53.196 1.00 17.47 323 LEU A O 1
ATOM 2357 N N . GLY A 1 303 ? 23.072 21.171 53.080 1.00 17.47 324 GLY A N 1
ATOM 2358 C CA . GLY A 1 303 ? 22.781 21.518 51.688 1.00 17.04 324 GLY A CA 1
ATOM 2359 C C . GLY A 1 303 ? 22.802 23.052 51.572 1.00 16.39 324 GLY A C 1
ATOM 2360 O O . GLY A 1 303 ? 22.822 23.788 52.589 1.00 17.18 324 GLY A O 1
ATOM 2361 N N . ASP A 1 304 ? 22.890 23.556 50.345 1.00 16.44 325 ASP A N 1
ATOM 2362 C CA . ASP A 1 304 ? 22.729 24.983 50.113 1.00 15.01 325 ASP A CA 1
ATOM 2363 C C . ASP A 1 304 ? 21.393 25.374 50.750 1.00 15.03 325 ASP A C 1
ATOM 2364 O O . ASP A 1 304 ? 20.392 24.721 50.506 1.00 16.49 325 ASP A O 1
ATOM 2369 N N . LEU A 1 305 ? 21.386 26.454 51.539 1.00 14.56 326 LEU A N 1
ATOM 2370 C CA . LEU A 1 305 ? 20.141 26.913 52.182 1.00 12.94 326 LEU A CA 1
ATOM 2371 C C . LEU A 1 305 ? 19.230 27.772 51.313 1.00 12.26 326 LEU A C 1
ATOM 2372 O O . LEU A 1 305 ? 18.126 28.023 51.696 1.00 11.63 326 LEU A O 1
ATOM 2377 N N . HIS A 1 306 ? 19.667 28.141 50.098 1.00 12.86 327 HIS A N 1
ATOM 2378 C CA . HIS A 1 306 ? 18.887 29.044 49.241 1.00 12.97 327 HIS A CA 1
ATOM 2379 C C . HIS A 1 306 ? 17.382 28.696 49.092 1.00 11.07 327 HIS A C 1
ATOM 2380 O O . HIS A 1 306 ? 16.521 29.538 49.348 1.00 12.49 327 HIS A O 1
ATOM 2387 N N . TRP A 1 307 ? 17.049 27.475 48.658 1.00 10.82 328 TRP A N 1
ATOM 2388 C CA . TRP A 1 307 ? 15.656 27.075 48.527 1.00 11.60 328 TRP A CA 1
ATOM 2389 C C . TRP A 1 307 ? 14.891 27.284 49.851 1.00 11.75 328 TRP A C 1
ATOM 2390 O O . TRP A 1 307 ? 13.745 27.719 49.840 1.00 13.63 328 TRP A O 1
ATOM 2401 N N . PHE A 1 308 ? 15.550 26.933 50.948 1.00 11.37 329 PHE A N 1
ATOM 2402 C CA . PHE A 1 308 ? 14.966 26.992 52.303 1.00 11.71 329 PHE A CA 1
ATOM 2403 C C . PHE A 1 308 ? 14.757 28.391 52.803 1.00 12.03 329 PHE A C 1
ATOM 2404 O O . PHE A 1 308 ? 13.769 28.656 53.523 1.00 9.76 329 PHE A O 1
ATOM 2412 N N . TYR A 1 309 ? 15.606 29.312 52.335 1.00 12.23 330 TYR A N 1
ATOM 2413 C CA . TYR A 1 309 ? 15.345 30.731 52.621 1.00 10.83 330 TYR A CA 1
ATOM 2414 C C . TYR A 1 309 ? 14.083 31.232 51.844 1.00 9.94 330 TYR A C 1
ATOM 2415 O O . TYR A 1 309 ? 13.239 31.912 52.420 1.00 10.29 330 TYR A O 1
ATOM 2424 N N . VAL A 1 310 ? 13.949 30.866 50.554 1.00 9.85 331 VAL A N 1
ATOM 2425 C CA . VAL A 1 310 ? 12.784 31.241 49.773 1.00 10.61 331 VAL A CA 1
ATOM 2426 C C . VAL A 1 310 ? 11.557 30.673 50.483 1.00 9.66 331 VAL A C 1
ATOM 2427 O O . VAL A 1 310 ? 10.486 31.339 50.629 1.00 10.36 331 VAL A O 1
ATOM 2431 N N . TYR A 1 311 ? 11.702 29.434 50.911 1.00 11.13 332 TYR A N 1
ATOM 2432 C CA . TYR A 1 311 ? 10.579 28.687 51.528 1.00 10.63 332 TYR A CA 1
ATOM 2433 C C . TYR A 1 311 ? 10.199 29.360 52.852 1.00 10.72 332 TYR A C 1
ATOM 2434 O O . TYR A 1 311 ? 9.047 29.556 53.144 1.00 10.44 332 TYR A O 1
ATOM 2443 N N . SER A 1 312 ? 11.181 29.675 53.660 1.00 10.29 333 SER A N 1
ATOM 2444 C CA . SER A 1 312 ? 10.933 30.468 54.883 1.00 11.28 333 SER A CA 1
ATOM 2445 C C . SER A 1 312 ? 10.213 31.806 54.628 1.00 11.35 333 SER A C 1
ATOM 2446 O O . SER A 1 312 ? 9.297 32.187 55.374 1.00 11.64 333 SER A O 1
ATOM 2449 N N . GLY A 1 313 ? 10.564 32.476 53.534 1.00 11.11 334 GLY A N 1
ATOM 2450 C CA . GLY A 1 313 ? 9.917 33.713 53.096 1.00 13.31 334 GLY A CA 1
ATOM 2451 C C . GLY A 1 313 ? 8.444 33.487 52.811 1.00 13.43 334 GLY A C 1
ATOM 2452 O O . GLY A 1 313 ? 7.592 34.305 53.175 1.00 13.49 334 GLY A O 1
ATOM 2453 N N . VAL A 1 314 ? 8.132 32.381 52.138 1.00 11.70 335 VAL A N 1
ATOM 2454 C CA . VAL A 1 314 ? 6.725 32.077 51.917 1.00 10.78 335 VAL A CA 1
ATOM 2455 C C . VAL A 1 314 ? 6.022 31.921 53.265 1.00 11.80 335 VAL A C 1
ATOM 2456 O O . VAL A 1 314 ? 4.947 32.472 53.482 1.00 12.28 335 VAL A O 1
ATOM 2460 N N . MET A 1 315 ? 6.599 31.137 54.160 1.00 9.72 336 MET A N 1
ATOM 2461 C CA . MET A 1 315 ? 5.939 30.930 55.454 1.00 12.00 336 MET A CA 1
ATOM 2462 C C . MET A 1 315 ? 5.777 32.248 56.277 1.00 11.19 336 MET A C 1
ATOM 2463 O O . MET A 1 315 ? 4.731 32.481 56.873 1.00 10.24 336 MET A O 1
ATOM 2468 N N . TRP A 1 316 ? 6.811 33.094 56.316 1.00 11.13 337 TRP A N 1
ATOM 2469 C CA . TRP A 1 316 ? 6.655 34.407 56.967 1.00 11.65 337 TRP A CA 1
ATOM 2470 C C . TRP A 1 316 ? 5.518 35.200 56.300 1.00 12.72 337 TRP A C 1
ATOM 2471 O O . TRP A 1 316 ? 4.772 35.929 56.993 1.00 12.02 337 TRP A O 1
ATOM 2482 N N . ALA A 1 317 ? 5.404 35.109 54.977 1.00 13.10 338 ALA A N 1
ATOM 2483 C CA . ALA A 1 317 ? 4.322 35.831 54.298 1.00 13.36 338 ALA A CA 1
ATOM 2484 C C . ALA A 1 317 ? 2.947 35.292 54.735 1.00 13.56 338 ALA A C 1
ATOM 2485 O O . ALA A 1 317 ? 2.021 36.109 54.956 1.00 14.59 338 ALA A O 1
ATOM 2487 N N . CYS A 1 318 ? 2.825 33.956 54.944 1.00 13.92 339 CYS A N 1
ATOM 2488 C CA . CYS A 1 318 ? 1.561 33.374 55.467 1.00 13.85 339 CYS A CA 1
ATOM 2489 C C . CYS A 1 318 ? 1.241 33.961 56.837 1.00 14.25 339 CYS A C 1
ATOM 2490 O O . CYS A 1 318 ? 0.095 34.305 57.117 1.00 16.03 339 CYS A O 1
ATOM 2493 N N . VAL A 1 319 ? 2.255 34.052 57.689 1.00 14.32 340 VAL A N 1
ATOM 2494 C CA . VAL A 1 319 ? 2.062 34.712 59.001 1.00 15.11 340 VAL A CA 1
ATOM 2495 C C . VAL A 1 319 ? 1.540 36.115 58.823 1.00 14.26 340 VAL A C 1
ATOM 2496 O O . VAL A 1 319 ? 0.523 36.454 59.471 1.00 15.38 340 VAL A O 1
ATOM 2500 N N . PHE A 1 320 ? 2.208 36.918 57.969 1.00 13.10 341 PHE A N 1
ATOM 2501 C CA . PHE A 1 320 ? 1.790 38.313 57.764 1.00 13.83 341 PHE A CA 1
ATOM 2502 C C . PHE A 1 320 ? 0.342 38.399 57.206 1.00 15.39 341 PHE A C 1
ATOM 2503 O O . PHE A 1 320 ? -0.394 39.294 57.606 1.00 14.48 341 PHE A O 1
ATOM 2511 N N . MET A 1 321 ? -0.061 37.417 56.398 1.00 13.85 342 MET A N 1
ATOM 2512 C CA . MET A 1 321 ? -1.400 37.384 55.836 1.00 15.73 342 MET A CA 1
ATOM 2513 C C . MET A 1 321 ? -2.428 37.132 56.978 1.00 16.63 342 MET A C 1
ATOM 2514 O O . MET A 1 321 ? -3.555 37.695 56.990 1.00 16.95 342 MET A O 1
ATOM 2519 N N . ARG A 1 322 ? -2.031 36.307 57.952 1.00 16.35 343 ARG A N 1
ATOM 2520 C CA . ARG A 1 322 ? -2.887 36.001 59.119 1.00 18.56 343 ARG A CA 1
ATOM 2521 C C . ARG A 1 322 ? -2.937 37.148 60.137 1.00 19.33 343 ARG A C 1
ATOM 2522 O O . ARG A 1 322 ? -4.020 37.467 60.684 1.00 20.75 343 ARG A O 1
ATOM 2530 N N . THR A 1 323 ? -1.791 37.756 60.392 1.00 19.28 344 THR A N 1
ATOM 2531 C CA . THR A 1 323 ? -1.721 38.990 61.214 1.00 20.82 344 THR A CA 1
ATOM 2532 C C . THR A 1 323 ? -2.584 40.094 60.597 1.00 21.44 344 THR A C 1
ATOM 2533 O O . THR A 1 323 ? -3.343 40.803 61.289 1.00 22.54 344 THR A O 1
ATOM 2537 N N . GLY A 1 324 ? -2.454 40.241 59.284 1.00 21.00 345 GLY A N 1
ATOM 2538 C CA . GLY A 1 324 ? -3.253 41.183 58.518 1.00 21.46 345 GLY A CA 1
ATOM 2539 C C . GLY A 1 324 ? -4.733 40.932 58.712 1.00 21.34 345 GLY A C 1
ATOM 2540 O O . GLY A 1 324 ? -5.462 41.850 59.060 1.00 20.56 345 GLY A O 1
ATOM 2541 N N . ALA A 1 325 ? -5.183 39.704 58.493 1.00 21.87 346 ALA A N 1
ATOM 2542 C CA . ALA A 1 325 ? -6.603 39.351 58.721 1.00 23.57 346 ALA A CA 1
ATOM 2543 C C . ALA A 1 325 ? -7.073 39.655 60.157 1.00 25.12 346 ALA A C 1
ATOM 2544 O O . ALA A 1 325 ? -8.168 40.231 60.380 1.00 25.91 346 ALA A O 1
ATOM 2546 N N . ARG A 1 326 ? -6.285 39.254 61.147 1.00 26.20 347 ARG A N 1
ATOM 2547 C CA . ARG A 1 326 ? -6.626 39.543 62.534 1.00 28.30 347 ARG A CA 1
ATOM 2548 C C . ARG A 1 326 ? -6.760 41.060 62.778 1.00 29.40 347 ARG A C 1
ATOM 2549 O O . ARG A 1 326 ? -7.708 41.525 63.450 1.00 30.35 347 ARG A O 1
ATOM 2557 N N . ARG A 1 327 ? -5.802 41.838 62.288 1.00 29.75 348 ARG A N 1
ATOM 2558 C CA . ARG A 1 327 ? -5.880 43.280 62.463 1.00 31.81 348 ARG A CA 1
ATOM 2559 C C . ARG A 1 327 ? -7.115 43.918 61.811 1.00 32.80 348 ARG A C 1
ATOM 2560 O O . ARG A 1 327 ? -7.694 44.860 62.397 1.00 32.87 348 ARG A O 1
ATOM 2568 N N . VAL A 1 328 ? -7.539 43.426 60.644 1.00 34.17 349 VAL A N 1
ATOM 2569 C CA . VAL A 1 328 ? -8.795 43.948 60.074 1.00 36.76 349 VAL A CA 1
ATOM 2570 C C . VAL A 1 328 ? -9.992 43.467 60.915 1.00 37.80 349 VAL A C 1
ATOM 2571 O O . VAL A 1 328 ? -10.839 44.267 61.315 1.00 38.66 349 VAL A O 1
ATOM 2575 N N . HIS A 1 329 ? -10.021 42.182 61.247 1.00 39.26 350 HIS A N 1
ATOM 2576 C CA . HIS A 1 329 ? -11.077 41.664 62.109 1.00 40.60 350 HIS A CA 1
ATOM 2577 C C . HIS A 1 329 ? -11.283 42.544 63.346 1.00 41.07 350 HIS A C 1
ATOM 2578 O O . HIS A 1 329 ? -12.408 42.769 63.765 1.00 40.02 350 HIS A O 1
ATOM 2585 N N . PHE A 1 330 ? -10.193 43.054 63.917 1.00 41.86 351 PHE A N 1
ATOM 2586 C CA . PHE A 1 330 ? -10.283 43.898 65.103 1.00 43.51 351 PHE A CA 1
ATOM 2587 C C . PHE A 1 330 ? -10.389 45.404 64.770 1.00 43.85 351 PHE A C 1
ATOM 2588 O O . PHE A 1 330 ? -10.251 46.262 65.651 1.00 44.27 351 PHE A O 1
ATOM 2596 N N . GLY A 1 331 ? -10.655 45.702 63.501 1.00 44.40 352 GLY A N 1
ATOM 2597 C CA . GLY A 1 331 ? -10.839 47.081 63.029 1.00 44.78 352 GLY A CA 1
ATOM 2598 C C . GLY A 1 331 ? -9.609 47.961 63.038 1.00 45.24 352 GLY A C 1
ATOM 2599 O O . GLY A 1 331 ? -9.664 49.131 62.619 1.00 45.65 352 GLY A O 1
ATOM 2600 N N . GLU A 1 332 ? -8.499 47.393 63.504 1.00 45.46 353 GLU A N 1
ATOM 2601 C CA . GLU A 1 332 ? -7.221 48.091 63.624 1.00 45.39 353 GLU A CA 1
ATOM 2602 C C . GLU A 1 332 ? -6.649 48.605 62.282 1.00 44.99 353 GLU A C 1
ATOM 2603 O O . GLU A 1 332 ? -5.943 49.626 62.269 1.00 45.47 353 GLU A O 1
ATOM 2609 N N . ILE A 1 333 ? -6.948 47.925 61.166 1.00 43.61 354 ILE A N 1
ATOM 2610 C CA . ILE A 1 333 ? -6.519 48.393 59.823 1.00 42.17 354 ILE A CA 1
ATOM 2611 C C . ILE A 1 333 ? -7.635 48.136 58.806 1.00 42.99 354 ILE A C 1
ATOM 2612 O O . ILE A 1 333 ? -8.627 47.451 59.125 1.00 42.74 354 ILE A O 1
ATOM 2617 N N . GLU A 1 334 ? -7.492 48.675 57.592 1.00 43.09 355 GLU A N 1
ATOM 2618 C CA . GLU A 1 334 ? -8.383 48.316 56.473 1.00 43.41 355 GLU A CA 1
ATOM 2619 C C . GLU A 1 334 ? -7.764 47.202 55.658 1.00 43.59 355 GLU A C 1
ATOM 2620 O O . GLU A 1 334 ? -6.543 47.188 55.455 1.00 43.76 355 GLU A O 1
ATOM 2626 N N . LYS A 1 335 ? -8.602 46.298 55.152 1.00 43.96 356 LYS A N 1
ATOM 2627 C CA . LYS A 1 335 ? -8.116 45.245 54.248 1.00 43.97 356 LYS A CA 1
ATOM 2628 C C . LYS A 1 335 ? -7.315 45.922 53.129 1.00 43.95 356 LYS A C 1
ATOM 2629 O O . LYS A 1 335 ? -7.868 46.767 52.389 1.00 43.51 356 LYS A O 1
ATOM 2635 N N . PRO A 1 336 ? -6.009 45.576 53.012 1.00 43.32 357 PRO A N 1
ATOM 2636 C CA . PRO A 1 336 ? -5.066 46.406 52.244 1.00 42.78 357 PRO A CA 1
ATOM 2637 C C . PRO A 1 336 ? -5.413 46.368 50.759 1.00 40.80 357 PRO A C 1
ATOM 2638 O O . PRO A 1 336 ? -5.988 45.372 50.300 1.00 42.56 357 PRO A O 1
ATOM 2642 N N . ASP A 1 337 ? -5.110 47.420 50.005 1.00 39.36 358 ASP A N 1
ATOM 2643 C CA . ASP A 1 337 ? -5.407 47.327 48.558 1.00 36.89 358 ASP A CA 1
ATOM 2644 C C . ASP A 1 337 ? -4.741 46.036 48.063 1.00 35.07 358 ASP A C 1
ATOM 2645 O O . ASP A 1 337 ? -5.378 45.212 47.428 1.00 34.80 358 ASP A O 1
ATOM 2650 N N . ASP A 1 338 ? -3.469 45.833 48.413 1.00 32.31 359 ASP A N 1
ATOM 2651 C CA . ASP A 1 338 ? -2.691 44.710 47.873 1.00 29.72 359 ASP A CA 1
ATOM 2652 C C . ASP A 1 338 ? -2.015 44.043 49.072 1.00 27.17 359 ASP A C 1
ATOM 2653 O O . ASP A 1 338 ? -1.312 44.701 49.833 1.00 25.02 359 ASP A O 1
ATOM 2658 N N . VAL A 1 339 ? -2.240 42.748 49.226 1.00 24.79 360 VAL A N 1
ATOM 2659 C CA . VAL A 1 339 ? -1.788 42.040 50.437 1.00 23.38 360 VAL A CA 1
ATOM 2660 C C . VAL A 1 339 ? -0.264 42.081 50.505 1.00 21.14 360 VAL A C 1
ATOM 2661 O O . VAL A 1 339 ? 0.303 42.097 51.598 1.00 20.68 360 VAL A O 1
ATOM 2665 N N . GLU A 1 340 ? 0.399 42.121 49.342 1.00 20.21 361 GLU A N 1
ATOM 2666 C CA . GLU A 1 340 ? 1.864 42.121 49.282 1.00 20.23 361 GLU A CA 1
ATOM 2667 C C . GLU A 1 340 ? 2.434 43.344 49.978 1.00 18.79 361 GLU A C 1
ATOM 2668 O O . GLU A 1 340 ? 3.595 43.314 50.380 1.00 17.05 361 GLU A O 1
ATOM 2674 N N . SER A 1 341 ? 1.603 44.381 50.192 1.00 18.64 362 SER A N 1
ATOM 2675 C CA . SER A 1 341 ? 2.055 45.527 50.982 1.00 19.36 362 SER A CA 1
ATOM 2676 C C . SER A 1 341 ? 2.483 45.096 52.392 1.00 18.92 362 SER A C 1
ATOM 2677 O O . SER A 1 341 ? 3.269 45.806 53.071 1.00 19.08 362 SER A O 1
ATOM 2680 N N . LEU A 1 342 ? 1.962 43.974 52.878 1.00 18.44 363 LEU A N 1
ATOM 2681 C CA . LEU A 1 342 ? 2.275 43.550 54.244 1.00 19.45 363 LEU A CA 1
ATOM 2682 C C . LEU A 1 342 ? 3.584 42.762 54.272 1.00 19.60 363 LEU A C 1
ATOM 2683 O O . LEU A 1 342 ? 4.023 42.350 55.349 1.00 19.79 363 LEU A O 1
ATOM 2688 N N . PHE A 1 343 ? 4.157 42.481 53.107 1.00 17.17 364 PHE A N 1
ATOM 2689 C CA . PHE A 1 343 ? 5.326 41.585 53.093 1.00 17.39 364 PHE A CA 1
ATOM 2690 C C . PHE A 1 343 ? 6.540 42.504 52.985 1.00 16.96 364 PHE A C 1
ATOM 2691 O O . PHE A 1 343 ? 7.059 42.750 51.915 1.00 18.25 364 PHE A O 1
ATOM 2699 N N . TYR A 1 344 ? 7.045 42.958 54.109 1.00 18.74 365 TYR A N 1
ATOM 2700 C CA . TYR A 1 344 ? 8.237 43.844 53.965 1.00 18.64 365 TYR A CA 1
ATOM 2701 C C . TYR A 1 344 ? 9.528 43.074 53.647 1.00 18.01 365 TYR A C 1
ATOM 2702 O O . TYR A 1 344 ? 10.506 43.700 53.279 1.00 17.66 365 TYR A O 1
ATOM 2711 N N . HIS A 1 345 ? 9.467 41.721 53.659 1.00 15.66 366 HIS A N 1
ATOM 2712 C CA . HIS A 1 345 ? 10.574 40.919 53.155 1.00 15.32 366 HIS A CA 1
ATOM 2713 C C . HIS A 1 345 ? 10.372 40.544 51.700 1.00 15.10 366 HIS A C 1
ATOM 2714 O O . HIS A 1 345 ? 11.157 39.775 51.187 1.00 15.37 366 HIS A O 1
ATOM 2721 N N . ALA A 1 346 ? 9.337 41.087 51.033 1.00 14.66 367 ALA A N 1
ATOM 2722 C CA . ALA A 1 346 ? 9.111 40.789 49.608 1.00 17.07 367 ALA A CA 1
ATOM 2723 C C . ALA A 1 346 ? 10.359 41.067 48.727 1.00 16.80 367 ALA A C 1
ATOM 2724 O O . ALA A 1 346 ? 10.637 40.316 47.808 1.00 16.61 367 ALA A O 1
ATOM 2726 N N . GLY A 1 347 ? 11.053 42.186 48.958 1.00 16.99 368 GLY A N 1
ATOM 2727 C CA . GLY A 1 347 ? 12.236 42.504 48.177 1.00 17.25 368 GLY A CA 1
ATOM 2728 C C . GLY A 1 347 ? 13.382 41.559 48.397 1.00 17.95 368 GLY A C 1
ATOM 2729 O O . GLY A 1 347 ? 14.068 41.160 47.413 1.00 17.36 368 GLY A O 1
ATOM 2730 N N . LEU A 1 348 ? 13.598 41.201 49.661 1.00 16.95 369 LEU A N 1
ATOM 2731 C CA . LEU A 1 348 ? 14.545 40.131 50.022 1.00 17.60 369 LEU A CA 1
ATOM 2732 C C . LEU A 1 348 ? 14.244 38.876 49.142 1.00 16.62 369 LEU A C 1
ATOM 2733 O O . LEU A 1 348 ? 15.158 38.276 48.522 1.00 13.91 369 LEU A O 1
ATOM 2738 N N . MET A 1 349 ? 12.970 38.517 49.075 1.00 15.19 370 MET A N 1
ATOM 2739 C CA . MET A 1 349 ? 12.543 37.286 48.371 1.00 15.68 370 MET A CA 1
ATOM 2740 C C . MET A 1 349 ? 12.793 37.455 46.854 1.00 15.28 370 MET A C 1
ATOM 2741 O O . MET A 1 349 ? 13.240 36.504 46.205 1.00 14.66 370 MET A O 1
ATOM 2746 N N . LYS A 1 350 ? 12.466 38.631 46.294 1.00 14.06 371 LYS A N 1
ATOM 2747 C CA . LYS A 1 350 ? 12.654 38.815 44.851 1.00 15.35 371 LYS A CA 1
ATOM 2748 C C . LYS A 1 350 ? 14.136 38.718 44.497 1.00 15.23 371 LYS A C 1
ATOM 2749 O O . LYS A 1 350 ? 14.537 38.048 43.515 1.00 15.16 371 LYS A O 1
ATOM 2755 N N . HIS A 1 351 ? 14.994 39.271 45.369 1.00 12.82 372 HIS A N 1
ATOM 2756 C CA . HIS A 1 351 ? 16.439 39.104 45.110 1.00 13.76 372 HIS A CA 1
ATOM 2757 C C . HIS A 1 351 ? 16.903 37.629 45.191 1.00 14.01 372 HIS A C 1
ATOM 2758 O O . HIS A 1 351 ? 17.652 37.130 44.316 1.00 14.90 372 HIS A O 1
ATOM 2765 N N . LEU A 1 352 ? 16.472 36.899 46.220 1.00 12.22 373 LEU A N 1
ATOM 2766 C CA . LEU A 1 352 ? 16.766 35.437 46.250 1.00 13.50 373 LEU A CA 1
ATOM 2767 C C . LEU A 1 352 ? 16.297 34.728 44.971 1.00 13.58 373 LEU A C 1
ATOM 2768 O O . LEU A 1 352 ? 17.016 33.888 44.416 1.00 15.07 373 LEU A O 1
ATOM 2773 N N . LEU A 1 353 ? 15.094 35.050 44.506 1.00 14.65 374 LEU A N 1
ATOM 2774 C CA . LEU A 1 353 ? 14.521 34.324 43.342 1.00 13.53 374 LEU A CA 1
ATOM 2775 C C . LEU A 1 353 ? 15.270 34.663 42.037 1.00 13.65 374 LEU A C 1
ATOM 2776 O O . LEU A 1 353 ? 15.250 33.844 41.057 1.00 15.53 374 LEU A O 1
ATOM 2781 N N . GLY A 1 354 ? 16.004 35.761 42.066 1.00 14.52 375 GLY A N 1
ATOM 2782 C CA . GLY A 1 354 ? 16.859 36.102 40.932 1.00 14.94 375 GLY A CA 1
ATOM 2783 C C . GLY A 1 354 ? 18.243 35.460 40.894 1.00 17.02 375 GLY A C 1
ATOM 2784 O O . GLY A 1 354 ? 18.960 35.641 39.927 1.00 15.63 375 GLY A O 1
ATOM 2785 N N . GLU A 1 355 ? 18.590 34.677 41.915 1.00 15.61 376 GLU A N 1
ATOM 2786 C CA . GLU A 1 355 ? 19.862 33.951 41.953 1.00 15.98 376 GLU A CA 1
ATOM 2787 C C . GLU A 1 355 ? 19.688 32.580 41.268 1.00 16.26 376 GLU A C 1
ATOM 2788 O O . GLU A 1 355 ? 18.560 32.147 41.090 1.00 16.95 376 GLU A O 1
ATOM 2794 N N . GLU A 1 356 ? 20.800 31.937 40.873 1.00 15.79 377 GLU A N 1
ATOM 2795 C CA . GLU A 1 356 ? 20.827 30.627 40.280 1.00 17.19 377 GLU A CA 1
ATOM 2796 C C . GLU A 1 356 ? 21.781 29.760 41.091 1.00 18.66 377 GLU A C 1
ATOM 2797 O O . GLU A 1 356 ? 22.997 29.989 41.075 1.00 18.21 377 GLU A O 1
ATOM 2803 N N . HIS A 1 357 ? 21.201 28.790 41.824 1.00 18.63 378 HIS A N 1
ATOM 2804 C CA . HIS A 1 357 ? 21.947 27.873 42.721 1.00 18.60 378 HIS A CA 1
ATOM 2805 C C . HIS A 1 357 ? 21.887 26.424 42.201 1.00 20.69 378 HIS A C 1
ATOM 2806 O O . HIS A 1 357 ? 21.482 26.226 41.034 1.00 23.08 378 HIS A O 1
#

InterPro domains:
  IPR002575 Aminoglycoside phosphotransferase [PF01636] (94-286)
  IPR011009 Protein kinase-like domain superfamily [SSF56112] (30-333)
  IPR041726 Acyl-CoA dehydrogenase family member 10/11, N-terminal [cd05154] (51-319)
  IPR051678 Aminoglycoside Phosphotransferase Enzymes [PTHR21310] (25-317)

Sequence (352 aa):
TLPAVISRWLSSVLPGGAAPEVTVESGVDSTGMSSETIILTARWQQDGRSIQQKLVARVAPAAEDVPVFPTYRLDHQFEVIRLVGELTDVPVPRVRWIETTGDVLGTPFFLMDYVEGVVPPDVMPYTFGDNWFADAPAERQRQLQDATVAALATLHSIPNAQNTFSFLTDTTLHRHFNWVRSWYDFAVEGIGRSPLLERTFEWLQSHWPDDAAAREPVLLWGDARVGNVLYRDFQPVAVLDWEMVALGPRELDVAWMIFAHRVFQELAGLATLPGLPEVMREDDVRATYQALTGVELGDLHWFYVYSGVMWACVFMRTGARRVHFGEIEKPDDVESLFYHAGLMKHLLGEEH

Organism: Mycobacterium tuberculosis (strain ATCC 25618 / H37Rv) (NCBI:txid83332)

Radius of gyration: 20.87 Å; Cα contacts (8 Å, |Δi|>4): 539; chains: 1; bounding box: 46×47×68 Å

Secondary structure (DSSP, 8-state):
-HHHHHHHHHHHHSPTT---EEEEEEEE-TTSSEEEEEEEEEEEEETTEEEEEEEEEEEPPPGGG--SSS---HHHHHHHHHHHHHH--S--PPEEEEE-SSTTTSS-EEEEE----B---BTTBGGGS-STTTTS-HHHHHHHHHHHHHHHHHHTT-SSHHHHTGGG---HHHHHHHHHHHHHHHHHHHH---HHHHHHHHHHHHT--HHHHHSPPEEE-SS-SGGGEEEETTEEEEE--GGG-EEE-HHHHHHHHHHHHHHHHHHHHHTT----TTSS-HHHHHHHHHHHH-PPPPPSHHHHHHHHHHHHHHHHHHHHHHHHTTSSPPPSSGGGG-TTHHHHHHHHT---

CATH classification: 3.30.200.20 (+1 more: 3.90.1200.10)

B-factor: mean 23.06, std 9.17, range [2.0, 60.23]

Nearest PDB structures (foldseek):
  3att-assembly1_A  TM=1.001E+00  e=1.547E-62  Mycobacterium tuberculosis
  4feu-assembly4_D  TM=7.081E-01  e=9.440E-08  Acinetobacter baumannii AYE
  1nd4-assembly1_B  TM=6.278E-01  e=3.354E-08  Klebsiella pneumoniae
  4ej7-assembly2_B  TM=6.912E-01  e=3.268E-07  Acinetobacter baumannii AYE
  4gki-assembly6_F  TM=6.727E-01  e=6.080E-07  Acinetobacter baumannii AYE

Foldseek 3Di:
DVQVVVQVVVCVPDDPQQNKGKAWPAQADPVRQGDQKTKMKIWGDDPRDIDIFIKIKGWDDDVLSLDLAPDFDVVLVLVVLCVCVVQFPLAAFAWDDWDCPCPRPVGTMTMTGDDDFDFQDVVVHNQLPPDDQQPDDPVLNVLLQLLLLLSLLRQQPPPPACVSSVVQDLFQVVVLLVSLVVLQVVLCVLFHDAVLLVVLNVVLVVVPPVVQRPDAWTWAQAQRERRQFGDDSSHGNHGGDSRRIHTGGSLLNLLNHLLVQVQSCLVCVVVVHRGDVPHSDVVVSQVSSCVNNVDHDDPSLSSSLVSLSVVLSSLSSVLSSCVSVVNDPSDPHSCVSRSCSVVNVVSSPDDD